Protein AF-A0A1X7VQJ4-F1 (afdb_monomer_lite)

Secondary structure (DSSP, 8-state):
-PPPP---EEEEE-SS-EEEE-PPPPTTT-SEEEEEEEESSSEEEEEEEESTT--EEEE-SPPTT--EEEEEEEE----SS---------SS-EEEETTEEE-SSEEEEGGGSSSGGG-EEEEETT---SS-EEEESS-TTSB--TT--SSS--EEEEEETTTEEEEEEESSPPPGGG-EEEEEEESS-TTSTTSEEEEEEEESSEEEEEEEEES--S-TTSSSEEEEEEEEEEE-SEEEEEEEEETTEEEEEEEEEETTTTTS--EEEEGGGTEEEEEEEEEE-SSEEEETTEEEE--SSEEEEEEEE-TTS--EEEEEEE-

Structure (mmCIF, N/CA/C/O backbone):
data_AF-A0A1X7VQJ4-F1
#
_entry.id   AF-A0A1X7VQJ4-F1
#
loop_
_atom_site.group_PDB
_atom_site.id
_atom_site.type_symbol
_atom_site.label_atom_id
_atom_site.label_alt_id
_atom_site.label_comp_id
_atom_site.label_asym_id
_atom_site.label_entity_id
_atom_site.label_seq_id
_atom_site.pdbx_PDB_ins_code
_atom_site.Cartn_x
_atom_site.Cartn_y
_atom_site.Cartn_z
_atom_site.occupancy
_atom_site.B_iso_or_equiv
_atom_site.auth_seq_id
_atom_site.auth_comp_id
_atom_site.auth_asym_id
_atom_site.auth_atom_id
_atom_site.pdbx_PDB_model_num
ATOM 1 N N . SER A 1 1 ? 43.671 11.120 10.575 1.00 49.00 1 SER A N 1
ATOM 2 C CA . SER A 1 1 ? 43.770 9.916 11.421 1.00 49.00 1 SER A CA 1
ATOM 3 C C . SER A 1 1 ? 43.049 10.251 12.703 1.00 49.00 1 SER A C 1
ATOM 5 O O . SER A 1 1 ? 43.501 11.177 13.359 1.00 49.00 1 SER A O 1
ATOM 7 N N . ALA A 1 2 ? 41.910 9.620 12.993 1.00 59.41 2 ALA A N 1
ATOM 8 C CA . ALA A 1 2 ? 41.118 9.957 14.177 1.00 59.41 2 ALA A CA 1
ATOM 9 C C . ALA A 1 2 ? 41.912 9.650 15.458 1.00 59.41 2 ALA A C 1
ATOM 11 O O . ALA A 1 2 ? 42.513 8.575 15.569 1.00 59.41 2 ALA A O 1
ATOM 12 N N . THR A 1 3 ? 41.945 10.602 16.391 1.00 77.12 3 THR A N 1
ATOM 13 C CA . THR A 1 3 ? 42.595 10.454 17.699 1.00 77.12 3 THR A CA 1
ATOM 14 C C . THR A 1 3 ? 41.870 9.365 18.494 1.00 77.12 3 THR A C 1
ATOM 16 O O . THR A 1 3 ? 40.644 9.367 18.593 1.00 77.12 3 THR A O 1
ATOM 19 N N . ALA A 1 4 ? 42.602 8.394 19.048 1.00 84.06 4 ALA A N 1
ATOM 20 C CA . ALA A 1 4 ? 41.991 7.370 19.893 1.00 84.06 4 ALA A CA 1
ATOM 21 C C . ALA A 1 4 ? 41.626 7.967 21.267 1.00 84.06 4 ALA A C 1
ATOM 23 O O . ALA A 1 4 ? 42.472 8.633 21.871 1.00 84.06 4 ALA A O 1
ATOM 24 N N . PRO A 1 5 ? 40.412 7.716 21.794 1.00 87.31 5 PRO A N 1
ATOM 25 C CA . PRO A 1 5 ? 40.065 8.125 23.148 1.00 87.31 5 PRO A CA 1
ATOM 26 C C . PRO A 1 5 ? 40.929 7.373 24.169 1.00 87.31 5 PRO A C 1
ATOM 28 O O . PRO A 1 5 ? 41.319 6.222 23.957 1.00 87.31 5 PRO A O 1
ATOM 31 N N . SER A 1 6 ? 41.230 8.028 25.288 1.00 90.19 6 SER A N 1
ATOM 32 C CA . SER A 1 6 ? 42.081 7.491 26.354 1.00 90.19 6 SER A CA 1
ATOM 33 C C . SER A 1 6 ? 41.295 7.254 27.645 1.00 90.19 6 SER A C 1
ATOM 35 O O . SER A 1 6 ? 40.146 7.675 27.776 1.00 90.19 6 SER A O 1
ATOM 37 N N . SER A 1 7 ? 41.922 6.578 28.612 1.00 92.31 7 SER A N 1
ATOM 38 C CA . SER A 1 7 ? 41.398 6.412 29.978 1.00 92.31 7 SER A CA 1
ATOM 39 C C . SER A 1 7 ? 40.011 5.763 30.066 1.00 92.31 7 SER A C 1
ATOM 41 O O . SER A 1 7 ? 39.205 6.146 30.910 1.00 92.31 7 SER A O 1
ATOM 43 N N . LEU A 1 8 ? 39.724 4.780 29.206 1.00 93.38 8 LEU A N 1
ATOM 44 C CA . LEU A 1 8 ? 38.490 4.001 29.305 1.00 93.38 8 LEU A CA 1
ATOM 45 C C . LEU A 1 8 ? 38.429 3.277 30.658 1.00 93.38 8 LEU A C 1
ATOM 47 O O . LEU A 1 8 ? 39.282 2.444 30.965 1.00 93.38 8 LEU A O 1
ATOM 51 N N . THR A 1 9 ? 37.407 3.582 31.450 1.00 93.94 9 THR A N 1
ATOM 52 C CA . THR A 1 9 ? 37.195 3.050 32.797 1.00 93.94 9 THR A CA 1
ATOM 53 C C . THR A 1 9 ? 35.751 2.597 32.995 1.00 93.94 9 THR A C 1
ATOM 55 O O . THR A 1 9 ? 34.825 3.081 32.344 1.00 93.94 9 THR A O 1
ATOM 58 N N . VAL A 1 10 ? 35.548 1.652 33.915 1.00 94.56 10 VAL A N 1
ATOM 59 C CA . VAL A 1 10 ? 34.215 1.236 34.368 1.00 94.56 10 VAL A CA 1
ATOM 60 C C . VAL A 1 10 ? 33.818 2.096 35.566 1.00 94.56 10 VAL A C 1
ATOM 62 O O . VAL A 1 10 ? 34.526 2.118 36.569 1.00 94.56 10 VAL A O 1
ATOM 65 N N . VAL A 1 11 ? 32.683 2.785 35.461 1.00 93.94 11 VAL A N 1
ATOM 66 C CA . VAL A 1 11 ? 32.135 3.683 36.492 1.00 93.94 11 VAL A CA 1
ATOM 67 C C . VAL A 1 11 ? 31.230 2.925 37.462 1.00 93.94 11 VAL A C 1
ATOM 69 O O . VAL A 1 11 ? 31.275 3.152 38.668 1.00 93.94 11 VAL A O 1
ATOM 72 N N . SER A 1 12 ? 30.397 2.017 36.951 1.00 92.94 12 SER A N 1
ATOM 73 C CA . SER A 1 12 ? 29.496 1.196 37.767 1.00 92.94 12 SER A CA 1
ATOM 74 C C . SER A 1 12 ? 29.135 -0.110 37.061 1.00 92.94 12 SER A C 1
ATOM 76 O O . SER A 1 12 ? 29.197 -0.207 35.834 1.00 92.94 12 SER A O 1
ATOM 78 N N . LYS A 1 13 ? 28.765 -1.134 37.839 1.00 92.25 13 LYS A N 1
ATOM 79 C CA . LYS A 1 13 ? 28.361 -2.449 37.331 1.00 92.25 13 LYS A CA 1
ATOM 80 C C . LYS A 1 13 ? 27.235 -3.037 38.180 1.00 92.25 13 LYS A C 1
ATOM 82 O O . LYS A 1 13 ? 27.312 -3.013 39.406 1.00 92.25 13 LYS A O 1
ATOM 87 N N . THR A 1 14 ? 26.230 -3.600 37.517 1.00 91.31 14 THR A N 1
ATOM 88 C CA . THR A 1 14 ? 25.183 -4.441 38.118 1.00 91.31 14 THR A CA 1
ATOM 89 C C . THR A 1 14 ? 25.189 -5.833 37.470 1.00 91.31 14 THR A C 1
ATOM 91 O O . THR A 1 14 ? 26.097 -6.155 36.700 1.00 91.31 14 THR A O 1
ATOM 94 N N . ALA A 1 15 ? 24.196 -6.673 37.784 1.00 85.75 15 ALA A N 1
ATOM 95 C CA . ALA A 1 15 ? 24.039 -7.996 37.178 1.00 85.75 15 ALA A CA 1
ATOM 96 C C . ALA A 1 15 ? 23.841 -7.931 35.650 1.00 85.75 15 ALA A C 1
ATOM 98 O O . ALA A 1 15 ? 24.373 -8.774 34.931 1.00 85.75 15 ALA A O 1
ATOM 99 N N . THR A 1 16 ? 23.143 -6.902 35.153 1.00 90.62 16 THR A N 1
ATOM 100 C CA . THR A 1 16 ? 22.750 -6.784 33.737 1.00 90.62 16 THR A CA 1
ATOM 101 C C . THR A 1 16 ? 23.164 -5.465 33.082 1.00 90.62 16 THR A C 1
ATOM 103 O O . THR A 1 16 ? 22.827 -5.219 31.920 1.00 90.62 16 THR A O 1
ATOM 106 N N . THR A 1 17 ? 23.908 -4.608 33.795 1.00 91.50 17 THR A N 1
ATOM 107 C CA . THR A 1 17 ? 24.360 -3.306 33.281 1.00 91.50 17 THR A CA 1
ATOM 108 C C . THR A 1 17 ? 25.822 -3.005 33.607 1.00 91.50 17 THR A C 1
ATOM 110 O O . THR A 1 17 ? 26.338 -3.388 34.660 1.00 91.50 17 THR A O 1
ATOM 113 N N . ILE A 1 18 ? 26.494 -2.287 32.704 1.00 93.75 18 ILE A N 1
ATOM 114 C CA . ILE A 1 18 ? 27.846 -1.746 32.901 1.00 93.75 18 ILE A CA 1
ATOM 115 C C . ILE A 1 18 ? 27.852 -0.292 32.430 1.00 93.75 18 ILE A C 1
ATOM 117 O O . ILE A 1 18 ? 27.494 -0.013 31.291 1.00 93.75 18 ILE A O 1
ATOM 121 N N . THR A 1 19 ? 28.300 0.632 33.276 1.00 95.06 19 THR A N 1
ATOM 122 C CA . THR A 1 19 ? 28.542 2.028 32.885 1.00 95.06 19 THR A CA 1
ATOM 123 C C . THR A 1 19 ? 30.032 2.245 32.692 1.00 95.06 19 THR A C 1
ATOM 125 O O . THR A 1 19 ? 30.817 1.928 33.587 1.00 95.06 19 THR A O 1
ATOM 128 N N . VAL A 1 20 ? 30.424 2.795 31.545 1.00 95.75 20 VAL A N 1
ATOM 129 C CA . VAL A 1 20 ? 31.818 3.113 31.214 1.00 95.75 20 VAL A CA 1
ATOM 130 C C . VAL A 1 20 ? 31.982 4.592 30.896 1.00 95.75 20 VAL A C 1
ATOM 132 O O . VAL A 1 20 ? 31.055 5.227 30.395 1.00 95.75 20 VAL A O 1
ATOM 135 N N . SER A 1 21 ? 33.170 5.124 31.169 1.00 95.12 21 SER A N 1
ATOM 136 C CA . SER A 1 21 ? 33.564 6.493 30.830 1.00 95.12 21 SER A CA 1
ATOM 137 C C . SER A 1 21 ? 34.952 6.534 30.207 1.00 95.12 21 SER A C 1
ATOM 139 O O . SER A 1 21 ? 35.760 5.641 30.448 1.00 95.12 21 SER A O 1
ATOM 141 N N . TRP A 1 22 ? 35.244 7.570 29.430 1.00 95.44 22 TRP A N 1
ATOM 142 C CA . TRP A 1 22 ? 36.553 7.809 28.816 1.00 95.44 22 TRP A CA 1
ATOM 143 C C . TRP A 1 22 ? 36.910 9.300 28.842 1.00 95.44 22 TRP A C 1
ATOM 145 O O . TRP A 1 22 ? 36.095 10.149 29.211 1.00 95.44 22 TRP A O 1
ATOM 155 N N . THR A 1 23 ? 38.141 9.644 28.469 1.00 93.31 23 THR A N 1
ATOM 156 C CA . THR A 1 23 ? 38.535 11.045 28.270 1.00 93.31 23 THR A CA 1
ATOM 157 C C . THR A 1 23 ? 37.869 11.578 27.004 1.00 93.31 23 THR A C 1
ATOM 159 O O . THR A 1 23 ? 38.070 11.013 25.926 1.00 93.31 23 THR A O 1
ATOM 162 N N . ALA A 1 24 ? 37.094 12.657 27.130 1.00 91.19 24 ALA A N 1
ATOM 163 C CA . ALA A 1 24 ? 36.534 13.359 25.981 1.00 91.19 24 ALA A CA 1
ATOM 164 C C . ALA A 1 24 ? 37.654 13.933 25.098 1.00 91.19 24 ALA A C 1
ATOM 166 O O . ALA A 1 24 ? 38.674 14.405 25.600 1.00 91.19 24 ALA A O 1
ATOM 167 N N . LEU A 1 25 ? 37.445 13.894 23.790 1.00 89.81 25 LEU A N 1
ATOM 168 C CA . LEU A 1 25 ? 38.277 14.520 22.777 1.00 89.81 25 LEU A CA 1
ATOM 169 C C . LEU A 1 25 ? 37.685 15.873 22.380 1.00 89.81 25 LEU A C 1
ATOM 171 O O . LEU A 1 25 ? 36.478 16.112 22.502 1.00 89.81 25 LEU A O 1
ATOM 175 N N . ASP A 1 26 ? 38.547 16.745 21.869 1.00 87.00 26 ASP A N 1
ATOM 176 C CA . ASP A 1 26 ? 38.128 18.018 21.301 1.00 87.00 26 ASP A CA 1
ATOM 177 C C . ASP A 1 26 ? 37.230 17.800 20.078 1.00 87.00 26 ASP A C 1
ATOM 179 O O . ASP A 1 26 ? 37.348 16.808 19.354 1.00 87.00 26 ASP A O 1
ATOM 183 N N . SER A 1 27 ? 36.340 18.756 19.811 1.00 84.06 27 SER A N 1
ATOM 184 C CA . SER A 1 27 ? 35.450 18.705 18.643 1.00 84.06 27 SER A CA 1
ATOM 185 C C . SER A 1 27 ? 36.196 18.755 17.305 1.00 84.06 27 SER A C 1
ATOM 187 O O . SER A 1 27 ? 35.617 18.436 16.273 1.00 84.06 27 SER A O 1
ATOM 189 N N . SER A 1 28 ? 37.481 19.129 17.295 1.00 83.44 28 SER A N 1
ATOM 190 C CA . SER A 1 28 ? 38.342 19.002 16.113 1.00 83.44 28 SER A CA 1
ATOM 191 C C . SER A 1 28 ? 38.717 17.555 15.800 1.00 83.44 28 SER A C 1
ATOM 193 O O . SER A 1 28 ? 39.035 17.240 14.656 1.00 83.44 28 SER A O 1
ATOM 195 N N . ASP A 1 29 ? 38.689 16.679 16.804 1.00 83.25 29 ASP A N 1
ATOM 196 C CA . ASP A 1 29 ? 39.280 15.343 16.762 1.00 83.25 29 ASP A CA 1
ATOM 197 C C . ASP A 1 29 ? 38.221 14.235 16.713 1.00 83.25 29 ASP A C 1
ATOM 199 O O . ASP A 1 29 ? 38.515 13.120 16.270 1.00 83.25 29 ASP A O 1
ATOM 203 N N . ALA A 1 30 ? 36.991 14.537 17.133 1.00 87.81 30 ALA A N 1
ATOM 204 C CA . ALA A 1 30 ? 35.859 13.621 17.120 1.00 87.81 30 ALA A CA 1
ATOM 205 C C . ALA A 1 30 ? 34.528 14.378 17.043 1.00 87.81 30 ALA A C 1
ATOM 207 O O . ALA A 1 30 ? 34.364 15.396 17.703 1.00 87.81 30 ALA A O 1
ATOM 208 N N . ASP A 1 31 ? 33.552 13.819 16.330 1.00 86.81 31 ASP A N 1
ATOM 209 C CA . ASP A 1 31 ? 32.144 14.245 16.375 1.00 86.81 31 ASP A CA 1
ATOM 210 C C . ASP A 1 31 ? 31.312 13.367 17.325 1.00 86.81 31 ASP A C 1
ATOM 212 O O . ASP A 1 31 ? 30.199 13.716 17.718 1.00 86.81 31 ASP A O 1
ATOM 216 N N . GLY A 1 32 ? 31.863 12.221 17.725 1.00 89.62 32 GLY A N 1
ATOM 217 C CA . GLY A 1 32 ? 31.270 11.294 18.675 1.00 89.62 32 GLY A CA 1
ATOM 218 C C . GLY A 1 32 ? 32.096 10.017 18.815 1.00 89.62 32 GLY A C 1
ATOM 219 O O . GLY A 1 32 ? 33.229 9.922 18.329 1.00 89.62 32 GLY A O 1
ATOM 220 N N . TYR A 1 33 ? 31.519 9.014 19.472 1.00 90.62 33 TYR A N 1
ATOM 221 C CA . TYR A 1 33 ? 32.173 7.740 19.766 1.00 90.62 33 TYR A CA 1
ATOM 222 C C . TYR A 1 33 ? 31.307 6.548 19.366 1.00 90.62 33 TYR A C 1
ATOM 224 O O . TYR A 1 33 ? 30.083 6.591 19.435 1.00 90.62 33 TYR A O 1
ATOM 232 N N . VAL A 1 34 ? 31.956 5.452 18.988 1.00 91.50 34 VAL A N 1
ATOM 233 C CA . VAL A 1 34 ? 31.346 4.132 18.833 1.00 91.50 34 VAL A CA 1
ATOM 234 C C . VAL A 1 34 ? 31.884 3.226 19.931 1.00 91.50 34 VAL A C 1
ATOM 236 O O . VAL A 1 34 ? 33.098 3.043 20.061 1.00 91.50 34 VAL A O 1
ATOM 239 N N . VAL A 1 35 ? 30.973 2.651 20.710 1.00 92.19 35 VAL A N 1
ATOM 240 C CA . VAL A 1 35 ? 31.259 1.690 21.774 1.00 92.19 35 VAL A CA 1
ATOM 241 C C . VAL A 1 35 ? 30.872 0.301 21.287 1.00 92.19 35 VAL A C 1
ATOM 243 O O . VAL A 1 35 ? 29.696 0.026 21.060 1.00 92.19 35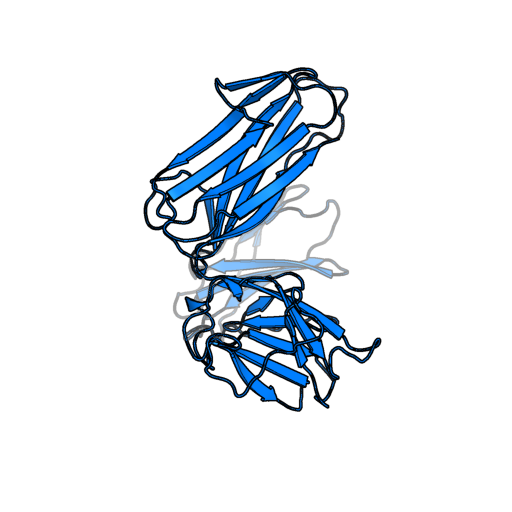 VAL A O 1
ATOM 246 N N . ASN A 1 36 ? 31.861 -0.576 21.125 1.00 90.81 36 ASN A N 1
ATOM 247 C CA . ASN A 1 36 ? 31.656 -1.970 20.747 1.00 90.81 36 ASN A CA 1
ATOM 248 C C . ASN A 1 36 ? 31.829 -2.869 21.965 1.00 90.81 36 ASN A C 1
ATOM 250 O O . ASN A 1 36 ? 32.881 -2.865 22.608 1.00 90.81 36 ASN A O 1
ATOM 254 N N . VAL A 1 37 ? 30.802 -3.665 22.236 1.00 91.44 37 VAL A N 1
ATOM 255 C CA . VAL A 1 37 ? 30.755 -4.667 23.293 1.00 91.44 37 VAL A CA 1
ATOM 256 C C . VAL A 1 37 ? 30.780 -6.036 22.638 1.00 91.44 37 VAL A C 1
ATOM 258 O O . VAL A 1 37 ? 29.922 -6.370 21.822 1.00 91.44 37 VAL A O 1
ATOM 261 N N . THR A 1 38 ? 31.765 -6.836 23.006 1.00 90.50 38 THR A N 1
ATOM 262 C CA . THR A 1 38 ? 31.953 -8.201 22.513 1.00 90.50 38 THR A CA 1
ATOM 263 C C . THR A 1 38 ? 31.981 -9.161 23.694 1.00 90.50 38 THR A C 1
ATOM 265 O O . THR A 1 38 ? 32.340 -8.775 24.806 1.00 90.50 38 THR A O 1
ATOM 268 N N . SER A 1 39 ? 31.569 -10.399 23.464 1.00 86.00 39 SER A N 1
ATOM 269 C CA . SER A 1 39 ? 31.785 -11.533 24.365 1.00 86.00 39 SER A CA 1
ATOM 270 C C . SER A 1 39 ? 32.719 -12.532 23.682 1.00 86.00 39 SER A C 1
ATOM 272 O O . SER A 1 39 ? 33.010 -12.373 22.497 1.00 86.00 39 SER A O 1
ATOM 274 N N . ASP A 1 40 ? 33.163 -13.569 24.393 1.00 76.19 40 ASP A N 1
ATOM 275 C CA . ASP A 1 40 ? 34.126 -14.559 23.878 1.00 76.19 40 ASP A CA 1
ATOM 276 C C . ASP A 1 40 ? 33.714 -15.215 22.543 1.00 76.19 40 ASP A C 1
ATOM 278 O O . ASP A 1 40 ? 34.566 -15.752 21.838 1.00 76.19 40 ASP A O 1
ATOM 282 N N . THR A 1 41 ? 32.422 -15.177 22.189 1.00 69.31 41 THR A N 1
ATOM 283 C CA . THR A 1 41 ? 31.878 -15.834 20.989 1.00 69.31 41 THR A CA 1
ATOM 284 C C . THR A 1 41 ? 31.254 -14.895 19.958 1.00 69.31 41 THR A C 1
ATOM 286 O O . THR A 1 41 ? 31.178 -15.306 18.810 1.00 69.31 41 THR A O 1
ATOM 289 N N . ASP A 1 42 ? 30.869 -13.658 20.306 1.00 72.69 42 ASP A N 1
ATOM 290 C CA . ASP A 1 42 ? 30.102 -12.780 19.404 1.00 72.69 42 ASP A CA 1
ATOM 291 C C . ASP A 1 42 ? 30.163 -11.284 19.766 1.00 72.69 42 ASP A C 1
ATOM 293 O O . ASP A 1 42 ? 30.395 -10.896 20.919 1.00 72.69 42 ASP A O 1
ATOM 297 N N . THR A 1 43 ? 29.862 -10.433 18.777 1.00 77.44 43 THR A N 1
ATOM 298 C CA . THR A 1 43 ? 29.533 -9.013 18.982 1.00 77.44 43 THR A CA 1
ATOM 299 C C . THR A 1 43 ? 28.156 -8.895 19.627 1.00 77.44 43 THR A C 1
ATOM 301 O O . THR A 1 43 ? 27.161 -9.354 19.078 1.00 77.44 43 THR A O 1
ATOM 304 N N . VAL A 1 44 ? 28.096 -8.263 20.796 1.00 85.06 44 VAL A N 1
ATOM 305 C CA . VAL A 1 44 ? 26.888 -8.186 21.630 1.00 85.06 44 VAL A CA 1
ATOM 306 C C . VAL A 1 44 ? 26.124 -6.901 21.344 1.00 85.06 44 VAL A C 1
ATOM 308 O O . VAL A 1 44 ? 24.905 -6.916 21.215 1.00 85.06 44 VAL A O 1
ATOM 311 N N . GLN A 1 45 ? 26.839 -5.779 21.255 1.00 88.94 45 GLN A N 1
ATOM 312 C CA . GLN A 1 45 ? 26.231 -4.471 21.053 1.00 88.94 45 GLN A CA 1
ATOM 313 C C . GLN A 1 45 ? 27.229 -3.503 20.418 1.00 88.94 45 GLN A C 1
ATOM 315 O O . GLN A 1 45 ? 28.398 -3.461 20.802 1.00 88.94 45 GLN A O 1
ATOM 320 N N . THR A 1 46 ? 26.739 -2.674 19.504 1.00 89.06 46 THR A N 1
ATOM 321 C CA . THR A 1 46 ? 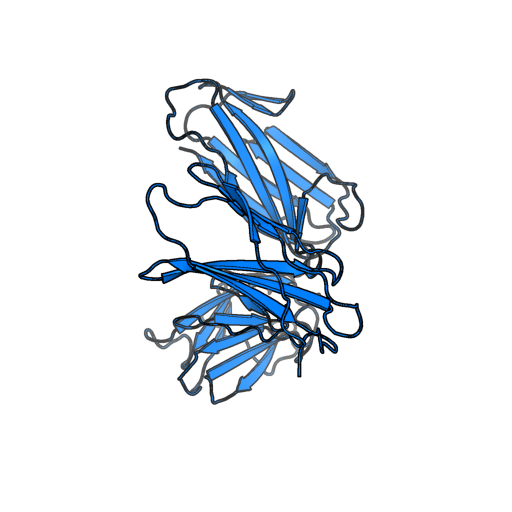27.443 -1.496 18.993 1.00 89.06 46 THR A CA 1
ATOM 322 C C . THR A 1 46 ? 26.570 -0.287 19.275 1.00 89.06 46 THR A C 1
ATOM 324 O O . THR A 1 46 ? 25.420 -0.248 18.842 1.00 89.06 46 THR A O 1
ATOM 327 N N . VAL A 1 47 ? 27.088 0.681 20.030 1.00 88.94 47 VAL A N 1
ATOM 328 C CA . VAL A 1 47 ? 26.351 1.900 20.383 1.00 88.94 47 VAL A CA 1
ATOM 329 C C . VAL A 1 47 ? 27.088 3.120 19.884 1.00 88.94 47 VAL A C 1
ATOM 331 O O . VAL A 1 47 ? 28.287 3.261 20.117 1.00 88.94 47 VAL A O 1
ATOM 334 N N . GLN A 1 48 ? 26.357 4.011 19.227 1.00 89.44 48 GLN A N 1
ATOM 335 C CA . GLN A 1 48 ? 26.862 5.313 18.833 1.00 89.44 48 GLN A CA 1
ATOM 336 C C . GLN A 1 48 ? 26.502 6.352 19.897 1.00 89.44 48 GLN A C 1
ATOM 338 O O . GLN A 1 48 ? 25.367 6.413 20.367 1.00 89.44 48 GLN A O 1
ATOM 343 N N . VAL A 1 49 ? 27.488 7.156 20.276 1.00 87.81 49 VAL A N 1
ATOM 344 C CA . VAL A 1 49 ? 27.372 8.277 21.207 1.00 87.81 49 VAL A CA 1
ATOM 345 C C . VAL A 1 49 ? 27.691 9.539 20.425 1.00 87.81 49 VAL A C 1
ATOM 347 O O . VAL A 1 49 ? 28.839 9.758 20.044 1.00 87.81 49 VAL A O 1
ATOM 350 N N . GLU A 1 50 ? 26.671 10.344 20.149 1.00 88.38 50 GLU A N 1
ATOM 351 C CA . GLU A 1 50 ? 26.828 11.603 19.419 1.00 88.38 50 GLU A CA 1
ATOM 352 C C . GLU A 1 50 ? 27.369 12.699 20.338 1.00 88.38 50 GLU A C 1
ATOM 354 O O . GLU A 1 50 ? 26.961 12.793 21.493 1.00 88.38 50 GLU A O 1
ATOM 359 N N . GLY A 1 51 ? 28.256 13.547 19.821 1.00 86.06 51 GLY A N 1
ATOM 360 C CA . GLY A 1 51 ? 28.861 14.656 20.551 1.00 86.06 51 GLY A CA 1
ATOM 361 C C . GLY A 1 51 ? 30.240 14.314 21.111 1.00 86.06 51 GLY A C 1
ATOM 362 O O . GLY A 1 51 ? 30.412 13.364 21.874 1.00 86.06 51 GLY A O 1
ATOM 363 N N . SER A 1 52 ? 31.231 15.144 20.783 1.00 89.31 52 SER A N 1
ATOM 364 C CA . SER A 1 52 ? 32.622 14.973 21.224 1.00 89.31 52 SER A CA 1
ATOM 365 C C . SER A 1 52 ? 32.788 15.058 22.748 1.00 89.31 52 SER A C 1
ATOM 367 O O . SER A 1 52 ? 33.639 14.380 23.326 1.00 89.31 52 SER A O 1
ATOM 369 N N . SER A 1 53 ? 31.929 15.837 23.413 1.00 89.31 53 SER A N 1
ATOM 370 C CA . SER A 1 53 ? 31.892 16.006 24.869 1.00 89.31 53 SER A CA 1
ATOM 371 C C . SER A 1 53 ? 31.180 14.873 25.612 1.00 89.31 53 SER A C 1
ATOM 373 O O . SER A 1 53 ? 31.317 14.775 26.831 1.00 89.31 53 SER A O 1
ATOM 375 N N . ASN A 1 54 ? 30.435 14.009 24.915 1.00 90.94 54 ASN A N 1
ATOM 376 C CA . ASN A 1 54 ? 29.713 12.904 25.537 1.00 90.94 54 ASN A CA 1
ATOM 377 C C . ASN A 1 54 ? 30.655 11.718 25.750 1.00 90.94 54 ASN A C 1
ATOM 379 O O . ASN A 1 54 ? 30.972 10.969 24.829 1.00 90.94 54 ASN A O 1
ATOM 383 N N . ASN A 1 55 ? 31.111 11.551 26.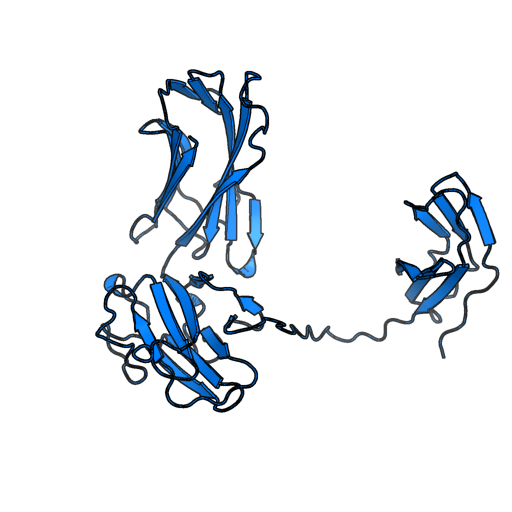989 1.00 92.75 55 ASN A N 1
ATOM 384 C CA . ASN A 1 55 ? 32.212 10.652 27.331 1.00 92.75 55 ASN A CA 1
ATOM 385 C C . ASN A 1 55 ? 31.836 9.517 28.294 1.00 92.75 55 ASN A C 1
ATOM 387 O O . ASN A 1 55 ? 32.714 8.914 28.909 1.00 92.75 55 ASN A O 1
ATOM 391 N N . THR A 1 56 ? 30.540 9.264 28.483 1.00 93.50 56 THR A N 1
ATOM 392 C CA . THR A 1 56 ? 30.019 8.242 29.400 1.00 93.50 56 THR A CA 1
ATOM 393 C C . THR A 1 56 ? 28.807 7.556 28.776 1.00 93.50 56 THR A C 1
ATOM 395 O O . THR A 1 56 ? 27.971 8.221 28.167 1.00 93.50 56 THR A O 1
ATOM 398 N N . ILE A 1 57 ? 28.683 6.237 28.949 1.00 94.81 57 ILE A N 1
ATOM 399 C CA . ILE A 1 57 ? 27.503 5.472 28.525 1.00 94.81 57 ILE A CA 1
ATOM 400 C C . ILE A 1 57 ? 27.185 4.323 29.484 1.00 94.81 57 ILE A C 1
ATOM 402 O O . ILE A 1 57 ? 28.087 3.674 30.017 1.00 94.81 57 ILE A O 1
ATOM 406 N N . THR A 1 58 ? 25.895 4.031 29.653 1.00 95.31 58 THR A N 1
ATOM 407 C CA . THR A 1 58 ? 25.403 2.822 30.326 1.00 95.31 58 THR A CA 1
ATOM 408 C C . THR A 1 58 ? 24.961 1.777 29.302 1.00 95.31 58 THR A C 1
ATOM 410 O O . THR A 1 58 ? 24.037 1.997 28.522 1.00 95.31 58 THR A O 1
ATOM 413 N N . LEU A 1 59 ? 25.620 0.621 29.334 1.00 92.19 59 LEU A N 1
ATOM 414 C CA . LEU A 1 59 ? 25.314 -0.574 28.553 1.00 92.19 59 LEU A CA 1
ATOM 415 C C . LEU A 1 59 ? 24.307 -1.424 29.336 1.00 92.19 59 LEU A C 1
ATOM 417 O O . LEU A 1 59 ? 24.556 -1.753 30.498 1.00 92.19 59 LEU A O 1
ATOM 421 N N . ASN A 1 60 ? 23.179 -1.769 28.717 1.00 92.06 60 ASN A N 1
ATOM 422 C CA . ASN A 1 60 ? 22.068 -2.490 29.347 1.00 92.06 60 ASN A CA 1
ATOM 423 C C . ASN A 1 60 ? 21.834 -3.847 28.672 1.00 92.06 60 ASN A C 1
ATOM 425 O O . ASN A 1 60 ? 22.260 -4.058 27.541 1.00 92.06 60 ASN A O 1
ATOM 429 N N . GLY A 1 61 ? 21.109 -4.747 29.344 1.00 88.75 61 GLY A N 1
ATOM 430 C CA . GLY A 1 61 ? 20.710 -6.036 28.763 1.00 88.75 61 GLY A CA 1
ATOM 431 C C . GLY A 1 61 ? 21.846 -7.058 28.676 1.00 88.75 61 GLY A C 1
ATOM 432 O O . GLY A 1 61 ? 21.806 -7.961 27.843 1.00 88.75 61 GLY A O 1
ATOM 433 N N . LEU A 1 62 ? 22.865 -6.918 29.525 1.00 89.69 62 LEU A N 1
ATOM 434 C CA . LEU A 1 62 ? 23.979 -7.855 29.608 1.00 89.69 62 LEU A CA 1
ATOM 435 C C . LEU A 1 62 ? 23.559 -9.115 30.379 1.00 89.69 62 LEU A C 1
ATOM 437 O O . LEU A 1 62 ? 22.755 -9.056 31.309 1.00 89.69 62 LEU A O 1
ATOM 441 N N . ARG A 1 63 ? 24.104 -10.264 29.985 1.00 87.88 63 ARG A N 1
ATOM 442 C CA . ARG A 1 63 ? 23.879 -11.558 30.631 1.00 87.88 63 ARG A CA 1
ATOM 443 C C . ARG A 1 63 ? 24.744 -11.677 31.881 1.00 87.88 63 ARG A C 1
ATOM 445 O O . ARG A 1 63 ? 25.920 -11.305 31.883 1.00 87.88 63 ARG A O 1
ATOM 452 N N . GLU A 1 64 ? 24.163 -12.249 32.929 1.00 86.81 64 GLU A N 1
ATOM 453 C CA . GLU A 1 64 ? 24.880 -12.542 34.168 1.00 86.81 64 GLU A CA 1
ATOM 454 C C . GLU A 1 64 ? 26.028 -13.532 33.917 1.00 86.81 64 GLU A C 1
ATOM 456 O O . GLU A 1 64 ? 25.990 -14.331 32.979 1.00 86.81 64 GLU A O 1
ATOM 461 N N . LEU A 1 65 ? 27.074 -13.460 34.748 1.00 85.12 65 LEU A N 1
ATOM 462 C CA . LEU A 1 65 ? 28.241 -14.358 34.706 1.00 85.12 65 LEU A CA 1
ATOM 463 C C . LEU A 1 65 ? 28.959 -14.434 33.339 1.00 85.12 65 LEU A C 1
ATOM 465 O O . LEU A 1 65 ? 29.670 -15.398 33.072 1.00 85.12 65 LEU A O 1
ATOM 469 N N . THR A 1 66 ? 28.809 -13.411 32.489 1.00 85.62 66 THR A N 1
ATOM 470 C CA . THR A 1 66 ? 29.439 -13.337 31.161 1.00 85.62 66 THR A CA 1
ATOM 471 C C . THR A 1 66 ? 30.589 -12.325 31.149 1.00 85.62 66 THR A C 1
ATOM 473 O O . THR A 1 66 ? 30.474 -11.225 31.702 1.00 85.62 66 THR A O 1
ATOM 476 N N . THR A 1 67 ? 31.707 -12.688 30.516 1.00 89.69 67 THR A N 1
ATOM 477 C CA . THR A 1 67 ? 32.851 -11.791 30.296 1.00 89.69 67 THR A CA 1
ATOM 478 C C . THR A 1 67 ? 32.608 -10.938 29.054 1.00 89.69 67 THR A C 1
ATOM 480 O O . THR A 1 67 ? 32.267 -11.458 27.993 1.00 89.69 67 THR A O 1
ATOM 483 N N . TYR A 1 68 ? 32.801 -9.624 29.186 1.00 89.50 68 TYR A N 1
ATOM 484 C CA . TYR A 1 68 ? 32.644 -8.666 28.095 1.00 89.50 68 TYR A CA 1
ATOM 485 C C . TYR A 1 68 ? 33.947 -7.914 27.836 1.00 89.50 68 TYR A C 1
ATOM 487 O O . TYR A 1 68 ? 34.604 -7.459 28.773 1.00 89.50 68 TYR A O 1
ATOM 495 N N . SER A 1 69 ? 34.277 -7.728 26.562 1.00 92.25 69 SER A N 1
ATOM 496 C CA . SER A 1 69 ? 35.328 -6.830 26.093 1.00 92.25 69 SER A CA 1
ATOM 497 C C . SER A 1 69 ? 34.683 -5.592 25.474 1.00 92.25 69 SER A C 1
ATOM 499 O O . SER A 1 69 ? 33.892 -5.691 24.532 1.00 92.25 69 SER A O 1
ATOM 501 N N . ILE A 1 70 ? 34.992 -4.426 26.046 1.00 93.75 70 ILE A N 1
ATOM 502 C CA . ILE A 1 70 ? 34.427 -3.132 25.657 1.00 93.75 70 ILE A CA 1
ATOM 503 C C . ILE A 1 70 ? 35.530 -2.314 24.999 1.00 93.75 70 ILE A C 1
ATOM 505 O O . ILE A 1 70 ? 36.587 -2.088 25.588 1.00 93.75 70 ILE A O 1
ATOM 509 N N . THR A 1 71 ? 35.272 -1.840 23.787 1.00 93.19 71 THR A N 1
ATOM 510 C CA . THR A 1 71 ? 36.176 -0.945 23.064 1.00 93.19 71 THR A CA 1
ATOM 511 C C . THR A 1 71 ? 35.447 0.333 22.688 1.00 93.19 71 THR A C 1
ATOM 513 O O . THR A 1 71 ? 34.280 0.294 22.308 1.00 93.19 71 THR A O 1
ATOM 516 N N . VAL A 1 72 ? 36.134 1.469 22.790 1.00 92.31 72 VAL A N 1
ATOM 517 C CA . VAL A 1 72 ? 35.605 2.781 22.402 1.00 92.31 72 VAL A CA 1
ATOM 518 C C . VAL A 1 72 ? 36.492 3.348 21.306 1.00 92.31 72 VAL A C 1
ATOM 520 O O . VAL A 1 72 ? 37.717 3.349 21.425 1.00 92.31 72 VAL A O 1
ATOM 523 N N . ARG A 1 73 ? 35.880 3.812 20.219 1.00 90.56 73 ARG A N 1
ATOM 524 C CA . ARG A 1 73 ? 36.567 4.448 19.092 1.00 90.56 73 ARG A CA 1
ATOM 525 C C . ARG A 1 73 ? 35.900 5.779 18.789 1.00 90.56 73 ARG A C 1
ATOM 527 O O . ARG A 1 73 ? 34.681 5.836 18.711 1.00 90.56 73 ARG A O 1
ATOM 534 N N . ALA A 1 74 ? 36.686 6.831 18.610 1.00 89.38 74 ALA A N 1
ATOM 535 C CA . ALA A 1 74 ? 36.170 8.105 18.128 1.00 89.38 74 ALA A CA 1
ATOM 536 C C . ALA A 1 74 ? 35.867 8.027 16.625 1.00 89.38 74 ALA A C 1
ATOM 538 O O . ALA A 1 74 ? 36.577 7.335 15.887 1.00 89.38 74 ALA A O 1
ATOM 539 N N . TYR A 1 75 ? 34.840 8.743 16.174 1.00 84.62 75 TYR A N 1
ATOM 540 C CA . TYR A 1 75 ? 34.571 8.954 14.755 1.00 84.62 75 TYR A CA 1
ATOM 541 C C . TYR A 1 75 ? 34.544 10.448 14.437 1.00 84.62 75 TYR A C 1
ATOM 543 O O . TYR A 1 75 ? 34.123 11.263 15.253 1.00 84.62 75 TYR A O 1
ATOM 551 N N . GLN A 1 76 ? 34.984 10.790 13.229 1.00 82.44 76 GLN A N 1
ATOM 552 C CA . GLN A 1 76 ? 34.752 12.092 12.611 1.00 82.44 76 GLN A CA 1
ATOM 553 C C . GLN A 1 76 ? 33.749 11.875 11.481 1.00 82.44 76 GLN A C 1
ATOM 555 O O . GLN A 1 76 ? 33.931 10.997 10.632 1.00 82.44 76 GLN A O 1
ATOM 560 N N . GLN A 1 77 ? 32.659 12.623 11.500 1.00 70.25 77 GLN A N 1
ATOM 561 C CA . GLN A 1 77 ? 31.583 12.544 10.536 1.00 70.25 77 GLN A CA 1
ATOM 562 C C . GLN A 1 77 ? 31.972 13.344 9.287 1.00 70.25 77 GLN A C 1
ATOM 564 O O . GLN A 1 77 ? 31.637 14.510 9.123 1.00 70.25 77 GLN A O 1
ATOM 569 N N . LEU A 1 78 ? 32.671 12.703 8.350 1.00 57.38 78 LEU A N 1
ATOM 570 C CA . LEU A 1 78 ? 32.777 13.205 6.977 1.00 57.38 78 LEU A CA 1
ATOM 571 C C . LEU A 1 78 ? 31.500 12.826 6.219 1.00 57.38 78 LEU A C 1
ATOM 573 O O . LEU A 1 78 ? 31.503 11.859 5.464 1.00 57.38 78 LEU A O 1
ATOM 577 N N . LEU A 1 79 ? 30.393 13.541 6.427 1.00 52.41 79 LEU A N 1
ATOM 578 C CA . LEU A 1 79 ? 29.169 13.298 5.658 1.00 52.41 79 LEU A CA 1
ATOM 579 C C . LEU A 1 79 ? 28.692 14.578 4.966 1.00 52.41 79 LEU A C 1
ATOM 581 O O . LEU A 1 79 ? 28.158 15.493 5.586 1.00 52.41 79 LEU A O 1
ATOM 585 N N . GLY A 1 80 ? 28.872 14.603 3.642 1.00 56.75 80 GLY A N 1
ATOM 586 C CA . GLY A 1 80 ? 27.971 15.326 2.744 1.00 56.75 80 GLY A CA 1
ATOM 587 C C . GLY A 1 80 ? 26.575 14.673 2.727 1.00 56.75 80 GLY A C 1
ATOM 588 O O . GLY A 1 80 ? 26.308 13.788 3.543 1.00 56.75 80 GLY A O 1
ATOM 589 N N . PRO A 1 81 ? 25.667 15.085 1.821 1.00 43.44 81 PRO A N 1
ATOM 590 C CA . PRO A 1 81 ? 24.312 14.536 1.768 1.00 43.44 81 PRO A CA 1
ATOM 591 C C . PRO A 1 81 ? 24.341 13.006 1.709 1.00 43.44 81 PRO A C 1
ATOM 593 O O . PRO A 1 81 ? 25.075 12.418 0.913 1.00 43.44 81 PRO A O 1
ATOM 596 N N . ALA A 1 82 ? 23.548 12.367 2.570 1.00 40.59 82 ALA A N 1
ATOM 597 C CA . ALA A 1 82 ? 23.418 10.920 2.582 1.00 40.59 82 ALA A CA 1
ATOM 598 C C . ALA A 1 82 ? 22.844 10.451 1.240 1.00 40.59 82 ALA A C 1
ATOM 600 O O . ALA A 1 82 ? 21.739 10.834 0.855 1.00 40.59 82 ALA A O 1
ATOM 601 N N . ILE A 1 83 ? 23.590 9.604 0.535 1.00 42.19 83 ILE A N 1
ATOM 602 C CA . ILE A 1 83 ? 23.040 8.794 -0.547 1.00 42.19 83 ILE A CA 1
ATOM 603 C C . ILE A 1 83 ? 22.466 7.554 0.131 1.00 42.19 83 ILE A C 1
ATOM 605 O O . ILE A 1 83 ? 23.208 6.689 0.595 1.00 42.19 83 ILE A O 1
ATOM 609 N N . VAL A 1 84 ? 21.143 7.492 0.242 1.00 39.56 84 VAL A N 1
ATOM 610 C CA . VAL A 1 84 ? 20.455 6.284 0.700 1.00 39.56 84 VAL A CA 1
ATOM 611 C C . VAL A 1 84 ? 20.503 5.280 -0.447 1.00 39.56 84 VAL A C 1
ATOM 613 O O . VAL A 1 84 ? 19.895 5.491 -1.491 1.00 39.56 84 VAL A O 1
ATOM 616 N N . PHE A 1 85 ? 21.262 4.201 -0.273 1.00 44.09 85 PHE A N 1
ATOM 617 C CA . PHE A 1 85 ? 21.238 3.069 -1.192 1.00 44.09 85 PHE A CA 1
ATOM 618 C C . PHE A 1 85 ? 20.220 2.054 -0.670 1.00 44.09 85 PHE A C 1
ATOM 620 O O . PHE A 1 85 ? 20.525 1.249 0.210 1.00 44.09 85 PHE A O 1
ATOM 627 N N . THR A 1 86 ? 18.991 2.111 -1.179 1.00 48.53 86 THR A N 1
ATOM 628 C CA . THR A 1 86 ? 17.972 1.100 -0.880 1.00 48.53 86 THR A CA 1
ATOM 629 C C . THR A 1 86 ? 18.321 -0.180 -1.638 1.00 48.53 86 THR A C 1
ATOM 631 O O . THR A 1 86 ? 17.999 -0.333 -2.816 1.00 48.53 86 THR A O 1
ATOM 634 N N . HIS A 1 87 ? 19.026 -1.105 -0.985 1.00 57.06 87 HIS A N 1
ATOM 635 C CA . HIS A 1 87 ? 19.238 -2.439 -1.537 1.00 57.06 87 HIS A CA 1
ATOM 636 C C . HIS A 1 87 ? 17.987 -3.284 -1.286 1.00 57.06 87 HIS A C 1
ATOM 638 O O . HIS A 1 87 ? 17.748 -3.751 -0.174 1.00 57.06 87 HIS A O 1
ATOM 644 N N . CYS A 1 88 ? 17.174 -3.475 -2.323 1.00 63.78 88 CYS A N 1
ATOM 645 C CA . CYS A 1 88 ? 16.122 -4.480 -2.298 1.00 63.78 88 CYS A CA 1
ATOM 646 C C . CYS A 1 88 ? 16.801 -5.866 -2.278 1.00 63.78 88 CYS A C 1
ATOM 648 O O . CYS A 1 88 ? 17.443 -6.230 -3.262 1.00 63.78 88 CYS A O 1
ATOM 650 N N . GLN A 1 89 ? 16.640 -6.648 -1.202 1.00 64.25 89 GLN A N 1
ATOM 651 C CA . GLN A 1 89 ? 16.976 -8.087 -1.171 1.00 64.25 89 GLN A CA 1
ATOM 652 C C . GLN A 1 89 ? 15.735 -9.007 -1.224 1.00 64.25 89 GLN A C 1
ATOM 654 O O . GLN A 1 89 ? 15.569 -9.848 -0.342 1.00 64.25 89 GLN A O 1
ATOM 659 N N . PRO A 1 90 ? 14.812 -8.869 -2.191 1.00 63.59 90 PRO A N 1
ATOM 660 C CA . PRO A 1 90 ? 13.722 -9.820 -2.328 1.00 63.59 90 PRO A CA 1
ATOM 661 C C . PRO A 1 90 ? 14.206 -11.107 -3.007 1.00 63.59 90 PRO A C 1
ATOM 663 O O . PRO A 1 90 ? 14.847 -11.076 -4.060 1.00 63.59 90 PRO A O 1
ATOM 666 N N . GLU A 1 91 ? 13.845 -12.250 -2.425 1.00 69.00 91 GLU A N 1
ATOM 667 C CA . GLU A 1 91 ? 13.889 -13.559 -3.082 1.00 69.00 91 GLU A CA 1
ATOM 668 C C . GLU A 1 91 ? 12.731 -13.648 -4.095 1.00 69.00 91 GLU A C 1
ATOM 670 O O . GLU A 1 91 ? 11.713 -14.286 -3.842 1.00 69.00 91 GLU A O 1
ATOM 675 N N . GLY A 1 92 ? 12.834 -12.941 -5.226 1.00 86.06 92 GLY A N 1
ATOM 676 C CA . GLY A 1 92 ? 11.853 -13.029 -6.314 1.00 86.06 92 GLY A CA 1
ATOM 677 C C . GLY A 1 92 ? 11.467 -11.696 -6.949 1.00 86.06 92 GLY A C 1
ATOM 678 O O . GLY A 1 92 ? 12.206 -10.714 -6.886 1.00 86.06 92 GLY A O 1
ATOM 679 N N . ILE A 1 93 ? 10.307 -11.692 -7.609 1.00 93.62 93 ILE A N 1
ATOM 680 C CA . ILE A 1 93 ? 9.738 -10.513 -8.268 1.00 93.62 93 ILE A CA 1
ATOM 681 C C . ILE A 1 93 ? 9.290 -9.472 -7.233 1.00 93.62 93 ILE A C 1
ATOM 683 O O . ILE A 1 93 ? 8.723 -9.811 -6.195 1.00 93.62 93 ILE A O 1
ATOM 687 N N . TYR A 1 94 ? 9.532 -8.196 -7.516 1.00 94.44 94 TYR A N 1
ATOM 688 C CA . TYR A 1 94 ? 9.147 -7.088 -6.643 1.00 94.44 94 TYR A CA 1
ATOM 689 C C . TYR A 1 94 ? 8.832 -5.831 -7.451 1.00 94.44 94 TYR A C 1
ATOM 691 O O . TYR A 1 94 ? 9.134 -5.742 -8.644 1.00 94.44 94 TYR A O 1
ATOM 699 N N . LEU A 1 95 ? 8.211 -4.855 -6.792 1.00 95.56 95 LEU A N 1
ATOM 700 C CA . LEU A 1 95 ? 7.939 -3.548 -7.372 1.00 95.56 95 LEU A CA 1
ATOM 701 C C . LEU A 1 95 ? 8.940 -2.523 -6.834 1.00 95.56 95 LEU A C 1
ATOM 703 O O . LEU A 1 95 ? 9.327 -2.569 -5.668 1.00 95.56 95 LEU A O 1
ATOM 707 N N . VAL A 1 96 ? 9.346 -1.574 -7.669 1.00 93.38 96 VAL A N 1
ATOM 708 C CA . VAL A 1 96 ? 10.135 -0.405 -7.280 1.00 93.38 96 VAL A CA 1
ATOM 709 C C . VAL A 1 96 ? 9.394 0.841 -7.709 1.00 93.38 96 VAL A C 1
ATOM 711 O O . VAL A 1 96 ? 8.899 0.929 -8.829 1.00 93.38 96 VAL A O 1
ATOM 714 N N . HIS A 1 97 ? 9.335 1.819 -6.819 1.00 92.69 97 HIS A N 1
ATOM 715 C CA . HIS A 1 97 ? 8.764 3.118 -7.121 1.00 92.69 97 HIS A CA 1
ATOM 716 C C . HIS A 1 97 ? 9.447 4.181 -6.261 1.00 92.69 97 HIS A C 1
ATOM 718 O O . HIS A 1 97 ? 9.574 4.015 -5.046 1.00 92.69 97 HIS A O 1
ATOM 724 N N . ASN A 1 98 ? 9.925 5.265 -6.878 1.00 87.75 98 ASN A N 1
ATOM 725 C CA . ASN A 1 98 ? 10.665 6.327 -6.185 1.00 87.75 98 ASN A CA 1
ATOM 726 C C . ASN A 1 98 ? 11.797 5.787 -5.284 1.00 87.75 98 ASN A C 1
ATOM 728 O O . ASN A 1 98 ? 11.939 6.198 -4.136 1.00 87.75 98 ASN A O 1
ATOM 732 N N . GLN A 1 99 ? 12.587 4.841 -5.811 1.00 85.31 99 GLN A N 1
ATOM 733 C CA . GLN A 1 99 ? 13.726 4.199 -5.127 1.00 85.31 99 GLN A CA 1
ATOM 734 C C . GLN A 1 99 ? 13.361 3.347 -3.895 1.00 85.31 99 GLN A C 1
ATOM 736 O O . GLN A 1 99 ? 14.253 2.855 -3.205 1.00 85.31 99 GLN A O 1
ATOM 741 N N . ASN A 1 100 ? 12.071 3.126 -3.636 1.00 87.44 100 ASN A N 1
ATOM 742 C CA . ASN A 1 100 ? 11.591 2.231 -2.587 1.00 87.44 100 ASN A CA 1
ATOM 743 C C . ASN A 1 100 ? 11.097 0.919 -3.192 1.00 87.44 100 ASN A C 1
ATOM 745 O O . ASN A 1 100 ? 10.503 0.913 -4.272 1.00 87.44 100 ASN A O 1
ATOM 749 N N . CYS A 1 101 ? 11.336 -0.182 -2.484 1.00 90.38 101 CYS A N 1
ATOM 750 C CA . CYS A 1 101 ? 10.871 -1.511 -2.864 1.00 90.38 101 CYS A CA 1
ATOM 751 C C . CYS A 1 101 ? 9.493 -1.760 -2.245 1.00 90.38 101 CYS A C 1
ATOM 753 O O . CYS A 1 101 ? 9.273 -1.451 -1.074 1.00 90.38 101 CYS A O 1
ATOM 755 N N . TYR A 1 102 ? 8.598 -2.3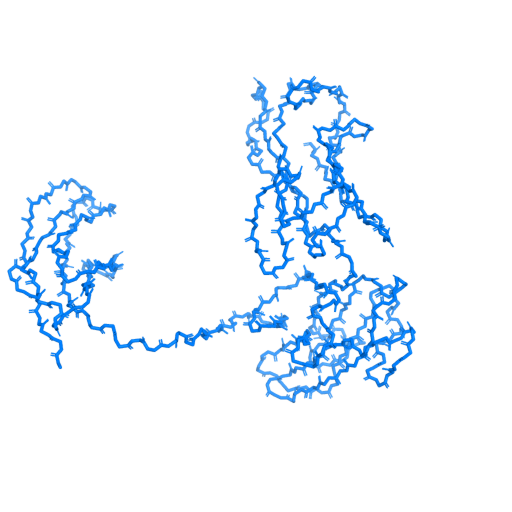67 -3.010 1.00 91.56 102 TYR A N 1
ATOM 756 C CA . TYR A 1 102 ? 7.234 -2.669 -2.608 1.00 91.56 102 TYR A CA 1
ATOM 757 C C . TYR A 1 102 ? 6.953 -4.162 -2.815 1.00 91.56 102 TYR A C 1
ATOM 759 O O . TYR A 1 102 ? 7.353 -4.727 -3.843 1.00 91.56 102 TYR A O 1
ATOM 767 N N . PRO A 1 103 ? 6.298 -4.819 -1.842 1.00 91.56 103 PRO A N 1
ATOM 768 C CA . PRO A 1 103 ? 5.964 -6.230 -1.936 1.00 91.56 103 PRO A CA 1
ATOM 769 C C . PRO A 1 103 ? 4.797 -6.461 -2.902 1.00 91.56 103 PRO A C 1
ATOM 771 O O . PRO A 1 103 ? 4.242 -5.540 -3.509 1.00 91.56 103 PRO A O 1
ATOM 774 N N . ASN A 1 104 ? 4.393 -7.721 -3.018 1.00 93.00 104 ASN A N 1
ATOM 775 C CA . ASN A 1 104 ? 3.153 -8.066 -3.689 1.00 93.00 104 ASN A CA 1
ATOM 776 C C . ASN A 1 104 ? 1.947 -7.405 -3.001 1.00 93.00 104 ASN A C 1
ATOM 778 O O . ASN A 1 104 ? 1.934 -7.282 -1.778 1.00 93.00 104 ASN A O 1
ATOM 782 N N . VAL A 1 105 ? 0.926 -7.044 -3.783 1.00 94.06 105 VAL A N 1
ATOM 783 C CA . VAL A 1 105 ? -0.312 -6.409 -3.300 1.00 94.06 105 VAL A CA 1
ATOM 784 C C . VAL A 1 105 ? -0.043 -4.998 -2.753 1.00 94.06 105 VAL A C 1
ATOM 786 O O . VAL A 1 105 ? -0.396 -4.665 -1.625 1.00 94.06 105 VAL A O 1
ATOM 789 N N . SER A 1 106 ? 0.601 -4.162 -3.571 1.00 95.06 106 SER A N 1
ATOM 790 C CA . SER A 1 106 ? 0.957 -2.776 -3.216 1.00 95.06 106 SER A CA 1
ATOM 791 C C . SER A 1 106 ? 0.064 -1.737 -3.891 1.00 95.06 106 SER A C 1
ATOM 793 O O . SER A 1 106 ? -0.567 -2.030 -4.902 1.00 95.06 106 SER A O 1
ATOM 795 N N . TYR A 1 107 ? 0.030 -0.515 -3.354 1.00 96.25 107 TYR A N 1
ATOM 796 C CA . TYR A 1 107 ? -0.882 0.556 -3.769 1.00 96.25 107 TYR A CA 1
ATOM 797 C C . TYR A 1 107 ? -0.122 1.766 -4.307 1.00 96.25 107 TYR A C 1
ATOM 799 O O . TYR A 1 107 ? 0.810 2.252 -3.668 1.00 96.25 107 TYR A O 1
ATOM 807 N N . PHE A 1 108 ? -0.564 2.292 -5.447 1.00 95.69 108 PHE A N 1
ATOM 808 C CA . PHE A 1 108 ? 0.046 3.438 -6.106 1.00 95.69 108 PHE A CA 1
ATOM 809 C C . PHE A 1 108 ? -1.015 4.448 -6.533 1.00 95.69 108 PHE A C 1
ATOM 811 O O . PHE A 1 108 ? -1.917 4.158 -7.315 1.00 95.69 108 PHE A O 1
ATOM 818 N N . TRP A 1 109 ? -0.887 5.664 -6.014 1.00 94.38 109 TRP A N 1
ATOM 819 C CA . TRP A 1 109 ? -1.751 6.772 -6.392 1.00 94.38 109 TRP A CA 1
ATOM 820 C C . TRP A 1 109 ? -1.340 7.307 -7.773 1.00 94.38 109 TRP A C 1
ATOM 822 O O . TRP A 1 109 ? -0.169 7.619 -7.987 1.00 94.38 109 TRP A O 1
ATOM 832 N N . ASP A 1 110 ? -2.289 7.420 -8.701 1.00 92.81 110 ASP A N 1
ATOM 833 C CA . ASP A 1 110 ? -2.093 7.765 -10.115 1.00 92.81 110 ASP A CA 1
ATOM 834 C C . ASP A 1 110 ? -1.244 9.027 -10.327 1.00 92.81 110 ASP A C 1
ATOM 836 O O . ASP A 1 110 ? -0.360 9.061 -11.183 1.00 92.81 110 ASP A O 1
ATOM 840 N N . SER A 1 111 ? -1.446 10.048 -9.494 1.00 91.25 111 SER A N 1
ATOM 841 C CA . SER A 1 111 ? -0.734 11.319 -9.580 1.00 91.25 111 SER A CA 1
ATOM 842 C C . SER A 1 111 ? 0.759 11.192 -9.275 1.00 91.25 111 SER A C 1
ATOM 844 O O . SER A 1 111 ? 1.485 12.165 -9.454 1.00 91.25 111 SER A O 1
ATOM 846 N N . ARG A 1 112 ? 1.189 10.045 -8.744 1.00 90.69 112 ARG A N 1
ATOM 847 C CA . ARG A 1 112 ? 2.585 9.689 -8.473 1.00 90.69 112 ARG A CA 1
ATOM 848 C C . ARG A 1 112 ? 3.125 8.686 -9.472 1.00 90.69 112 ARG A C 1
ATOM 850 O O . ARG A 1 112 ? 4.197 8.164 -9.252 1.00 90.69 112 ARG A O 1
ATOM 857 N N . VAL A 1 113 ? 2.377 8.348 -10.512 1.00 92.12 113 VAL A N 1
ATOM 858 C CA . VAL A 1 113 ? 2.775 7.372 -11.532 1.00 92.12 113 VAL A CA 1
ATOM 859 C C . VAL A 1 113 ? 2.645 8.015 -12.916 1.00 92.12 113 VAL A C 1
ATOM 861 O O . VAL A 1 113 ? 2.492 7.335 -13.918 1.00 92.12 113 VAL A O 1
ATOM 864 N N . ASN A 1 114 ? 2.678 9.349 -13.004 1.00 89.38 114 ASN A N 1
ATOM 865 C CA . ASN A 1 114 ? 2.314 10.117 -14.205 1.00 89.38 114 ASN A CA 1
ATOM 866 C C . ASN A 1 114 ? 3.500 10.518 -15.097 1.00 89.38 114 ASN A C 1
ATOM 868 O O . ASN A 1 114 ? 3.336 11.269 -16.059 1.00 89.38 114 ASN A O 1
ATOM 872 N N . THR A 1 115 ? 4.701 10.033 -14.786 1.00 88.56 115 THR A N 1
ATOM 873 C CA . THR A 1 115 ? 5.907 10.263 -15.583 1.00 88.56 115 THR A CA 1
ATOM 874 C C . THR A 1 115 ? 6.800 9.031 -15.578 1.00 88.56 115 THR A C 1
ATOM 876 O O . THR A 1 115 ? 6.722 8.183 -14.692 1.00 88.56 115 THR A O 1
ATOM 879 N N . VAL A 1 116 ? 7.711 8.951 -16.550 1.00 86.19 116 VAL A N 1
ATOM 880 C CA . VAL A 1 116 ? 8.675 7.843 -16.643 1.00 86.19 116 VAL A CA 1
ATOM 881 C C . VAL A 1 116 ? 9.598 7.751 -15.421 1.00 86.19 116 VAL A C 1
ATOM 883 O O . VAL A 1 116 ? 10.000 6.657 -15.039 1.00 86.19 116 VAL A O 1
ATOM 886 N N . THR A 1 117 ? 9.925 8.882 -14.788 1.00 87.88 117 THR A N 1
ATOM 887 C CA . THR A 1 117 ? 10.769 8.936 -13.582 1.00 87.88 117 THR A CA 1
ATOM 888 C C . THR A 1 117 ? 10.048 8.458 -12.328 1.00 87.88 117 THR A C 1
ATOM 890 O O . THR A 1 117 ? 10.700 8.087 -11.359 1.00 87.88 117 THR A O 1
ATOM 893 N N . GLU A 1 118 ? 8.718 8.447 -12.360 1.00 90.81 118 GLU A N 1
ATOM 894 C CA . GLU A 1 118 ? 7.855 8.003 -11.270 1.00 90.81 118 GLU A CA 1
ATOM 895 C C . GLU A 1 118 ? 7.130 6.691 -11.620 1.00 90.81 118 GLU A C 1
ATOM 897 O O . GLU A 1 118 ? 6.136 6.326 -10.997 1.00 90.81 118 GLU A O 1
ATOM 902 N N . ALA A 1 119 ? 7.618 5.958 -12.623 1.00 94.50 119 ALA A N 1
ATOM 903 C CA . ALA A 1 119 ? 7.018 4.698 -13.030 1.00 94.50 119 ALA A CA 1
ATOM 904 C C . ALA A 1 119 ? 7.010 3.665 -11.891 1.00 94.50 119 ALA A C 1
ATOM 906 O O . ALA A 1 119 ? 7.860 3.667 -10.995 1.00 94.50 119 ALA A O 1
ATOM 907 N N . ILE A 1 120 ? 6.050 2.747 -11.958 1.00 96.56 120 ILE A N 1
ATOM 908 C CA . ILE A 1 120 ? 6.084 1.506 -11.193 1.00 96.56 120 ILE A CA 1
ATOM 909 C C . ILE A 1 120 ? 6.968 0.539 -11.976 1.00 96.56 120 ILE A C 1
ATOM 911 O O . ILE A 1 120 ? 6.611 0.107 -13.071 1.00 96.56 120 ILE A O 1
ATOM 915 N N . SER A 1 121 ? 8.126 0.199 -11.431 1.00 96.19 121 SER A N 1
ATOM 916 C CA . SER A 1 121 ? 9.045 -0.766 -12.023 1.00 96.19 121 SER A CA 1
ATOM 917 C C . SER A 1 121 ? 8.776 -2.144 -11.446 1.00 96.19 121 SER A C 1
ATOM 919 O O . SER A 1 121 ? 9.022 -2.387 -10.271 1.00 96.19 121 SER A O 1
ATOM 921 N N . CYS A 1 122 ? 8.308 -3.069 -12.266 1.00 96.44 122 CYS A N 1
ATOM 922 C CA . CYS A 1 122 ? 8.276 -4.479 -11.914 1.00 96.44 122 CYS A CA 1
ATOM 923 C C . CYS A 1 122 ? 9.627 -5.105 -12.254 1.00 96.44 122 CYS A C 1
ATOM 925 O O . CYS A 1 122 ? 10.066 -4.989 -13.396 1.00 96.44 122 CYS A O 1
ATOM 927 N N . VAL A 1 123 ? 10.303 -5.711 -11.278 1.00 94.81 123 VAL A N 1
ATOM 928 C CA . VAL A 1 123 ? 11.697 -6.160 -11.402 1.00 94.81 123 VAL A CA 1
ATOM 929 C C . VAL A 1 123 ? 11.821 -7.620 -10.981 1.00 94.81 123 VAL A C 1
ATOM 931 O O . VAL A 1 123 ? 11.347 -8.005 -9.913 1.00 94.81 123 VAL A O 1
ATOM 934 N N . LEU A 1 124 ? 12.512 -8.422 -11.793 1.00 93.81 124 LEU A N 1
ATOM 935 C CA . LEU A 1 124 ? 12.909 -9.790 -11.467 1.00 93.81 124 LEU A CA 1
ATOM 936 C C . LEU A 1 124 ? 14.448 -9.924 -11.519 1.00 93.81 124 LEU A C 1
ATOM 938 O O . LEU A 1 124 ? 15.032 -9.983 -12.609 1.00 93.81 124 LEU A O 1
ATOM 942 N N . PRO A 1 125 ? 15.132 -9.974 -10.358 1.00 91.06 125 PRO A N 1
ATOM 943 C CA . PRO A 1 125 ? 16.587 -10.087 -10.278 1.00 91.06 125 PRO A CA 1
ATOM 944 C C . PRO A 1 125 ? 17.136 -11.330 -10.967 1.00 91.06 125 PRO A C 1
ATOM 946 O O . PRO A 1 125 ? 16.485 -12.369 -11.014 1.00 91.06 125 PRO A O 1
ATOM 949 N N . GLY A 1 126 ? 18.374 -11.241 -11.457 1.00 87.75 126 GLY A N 1
ATOM 950 C CA . GLY A 1 126 ? 19.118 -12.405 -11.955 1.00 87.75 126 GLY A CA 1
ATOM 951 C C . GLY A 1 126 ? 18.562 -13.040 -13.233 1.00 87.75 126 GLY A C 1
ATOM 952 O O . GLY A 1 126 ? 19.083 -14.061 -13.673 1.00 87.75 126 GLY A O 1
ATOM 953 N N . THR A 1 127 ? 17.542 -12.441 -13.848 1.00 89.38 127 THR A N 1
ATOM 954 C CA . THR A 1 127 ? 16.937 -12.908 -15.099 1.00 89.38 127 THR A CA 1
ATOM 955 C C . THR A 1 127 ? 17.008 -11.824 -16.165 1.00 89.38 127 THR A C 1
ATOM 957 O O . THR A 1 127 ? 17.123 -10.636 -15.851 1.00 89.38 127 THR A O 1
ATOM 960 N N . SER A 1 128 ? 16.950 -12.231 -17.433 1.00 93.62 128 SER A N 1
ATOM 961 C CA . SER A 1 128 ? 16.805 -11.304 -18.552 1.00 93.62 128 SER A CA 1
ATOM 962 C C . SER A 1 128 ? 15.365 -11.273 -19.047 1.00 93.62 128 SER A C 1
ATOM 964 O O . SER A 1 128 ? 14.711 -12.313 -19.127 1.00 93.62 128 SER A O 1
ATOM 966 N N . LEU A 1 129 ? 14.876 -10.082 -19.382 1.00 93.81 129 LEU A N 1
ATOM 967 C CA . LEU A 1 129 ? 13.538 -9.898 -19.926 1.00 93.81 129 LEU A CA 1
ATOM 968 C C . LEU A 1 129 ? 13.432 -10.598 -21.282 1.00 93.81 129 LEU A C 1
ATOM 970 O O . LEU A 1 129 ? 14.285 -10.396 -22.147 1.00 93.81 129 LEU A O 1
ATOM 974 N N . THR A 1 130 ? 12.373 -11.381 -21.469 1.00 93.38 130 THR A N 1
ATOM 975 C CA . THR A 1 130 ? 12.054 -12.002 -22.763 1.00 93.38 130 THR A CA 1
ATOM 976 C C . THR A 1 130 ? 10.877 -11.293 -23.409 1.00 93.38 130 THR A C 1
ATOM 978 O O . THR A 1 130 ? 11.043 -10.675 -24.457 1.00 93.38 130 THR A O 1
ATOM 981 N N . THR A 1 131 ? 9.715 -11.324 -22.759 1.00 92.00 131 THR A N 1
ATOM 982 C CA . THR A 1 131 ? 8.528 -10.574 -23.187 1.00 92.00 131 THR A CA 1
ATOM 983 C C . THR A 1 131 ? 8.072 -9.654 -22.066 1.00 92.00 131 THR A C 1
ATOM 985 O O . THR A 1 131 ? 8.212 -8.437 -22.182 1.00 92.00 131 THR A O 1
ATOM 988 N N . GLY A 1 132 ? 7.631 -10.241 -20.954 1.00 93.81 132 GLY A N 1
ATOM 989 C CA . GLY A 1 132 ? 7.054 -9.534 -19.816 1.00 93.81 132 GLY A CA 1
ATOM 990 C C . GLY A 1 132 ? 5.744 -8.834 -20.171 1.00 93.81 132 GLY A C 1
ATOM 991 O O . GLY A 1 132 ? 5.507 -8.449 -21.316 1.00 93.81 132 GLY A O 1
ATOM 992 N N . GLN A 1 133 ? 4.854 -8.674 -19.197 1.00 95.25 133 GLN A N 1
ATOM 993 C CA . GLN A 1 133 ? 3.551 -8.079 -19.488 1.00 95.25 133 GLN A CA 1
ATOM 994 C C . GLN A 1 133 ? 2.901 -7.455 -18.261 1.00 95.25 133 GLN A C 1
ATOM 996 O O . GLN A 1 133 ? 2.954 -8.021 -17.172 1.00 95.25 133 GLN A O 1
ATOM 1001 N N . TRP A 1 134 ? 2.238 -6.318 -18.465 1.00 95.69 134 TRP A N 1
ATOM 1002 C CA . TRP A 1 134 ? 1.247 -5.788 -17.536 1.00 95.69 134 TRP A CA 1
ATOM 1003 C C . TRP A 1 134 ? -0.149 -6.129 -18.043 1.00 95.69 134 TRP A C 1
ATOM 1005 O O . TRP A 1 134 ? -0.450 -5.946 -19.221 1.00 95.69 134 TRP A O 1
ATOM 1015 N N . VAL A 1 135 ? -1.003 -6.625 -17.155 1.00 94.81 135 VAL A N 1
ATOM 1016 C CA . VAL A 1 135 ? -2.372 -7.033 -17.484 1.00 94.81 135 VAL A CA 1
ATOM 1017 C C . VAL A 1 135 ? -3.321 -6.522 -16.411 1.00 94.81 135 VAL A C 1
ATOM 1019 O O . VAL A 1 135 ? -3.007 -6.564 -15.217 1.00 94.81 135 VAL A O 1
ATOM 1022 N N . ARG A 1 136 ? -4.496 -6.050 -16.826 1.00 93.12 136 ARG A N 1
ATOM 1023 C CA . ARG A 1 136 ? -5.572 -5.683 -15.904 1.00 93.12 136 ARG A CA 1
ATOM 1024 C C . ARG A 1 136 ? -6.176 -6.939 -15.297 1.00 93.12 136 ARG A C 1
ATOM 1026 O O . ARG A 1 136 ? -6.505 -7.886 -15.995 1.00 93.12 136 ARG A O 1
ATOM 1033 N N . VAL A 1 137 ? -6.360 -6.966 -13.981 1.00 91.94 137 VAL A N 1
ATOM 1034 C CA . VAL A 1 137 ? -6.984 -8.130 -13.329 1.00 91.94 137 VAL A CA 1
ATOM 1035 C C . VAL A 1 137 ? -8.471 -8.229 -13.674 1.00 91.94 137 VAL A C 1
ATOM 1037 O O . VAL A 1 137 ? -8.999 -9.333 -13.764 1.00 91.94 137 VAL A O 1
ATOM 1040 N N . ALA A 1 138 ? -9.136 -7.090 -13.889 1.00 87.94 138 ALA A N 1
ATOM 1041 C CA . ALA A 1 138 ? -10.543 -7.045 -14.283 1.00 87.94 138 ALA A CA 1
ATOM 1042 C C . ALA A 1 138 ? -10.793 -7.555 -15.714 1.00 87.94 138 ALA A C 1
ATOM 1044 O O . ALA A 1 138 ? -11.898 -8.010 -15.995 1.00 87.94 138 ALA A O 1
ATOM 1045 N N . ASP A 1 139 ? -9.779 -7.503 -16.582 1.00 84.88 139 ASP A N 1
ATOM 1046 C CA . ASP A 1 139 ? -9.837 -8.010 -17.954 1.00 84.88 139 ASP A CA 1
ATOM 1047 C C . ASP A 1 139 ? -8.527 -8.742 -18.301 1.00 84.88 139 ASP A C 1
ATOM 1049 O O . ASP A 1 139 ? -7.591 -8.146 -18.838 1.00 84.88 139 ASP A O 1
ATOM 1053 N N . PRO A 1 140 ? -8.401 -10.025 -17.913 1.00 78.94 140 PRO A N 1
ATOM 1054 C CA . PRO A 1 140 ? -7.165 -10.782 -18.084 1.00 78.94 140 PRO A CA 1
ATOM 1055 C C . PRO A 1 140 ? -6.796 -11.061 -19.543 1.00 78.94 140 PRO A C 1
ATOM 1057 O O . PRO A 1 140 ? -5.635 -11.386 -19.799 1.00 78.94 140 PRO A O 1
ATOM 1060 N N . ASP A 1 141 ? -7.770 -10.977 -20.452 1.00 81.44 141 ASP A N 1
ATOM 1061 C CA . ASP A 1 141 ? -7.609 -11.256 -21.881 1.00 81.44 141 ASP A CA 1
ATOM 1062 C C . ASP A 1 141 ? -7.173 -10.003 -22.668 1.00 81.44 141 ASP A C 1
ATOM 1064 O O . ASP A 1 141 ? -6.726 -10.123 -23.810 1.00 81.44 141 ASP A O 1
ATOM 1068 N N . ASP A 1 142 ? -7.244 -8.818 -22.048 1.00 81.56 142 ASP A N 1
ATOM 1069 C CA . ASP A 1 142 ? -6.844 -7.531 -22.619 1.00 81.56 142 ASP A CA 1
ATOM 1070 C C . ASP A 1 142 ? -5.622 -6.946 -21.875 1.00 81.56 142 ASP A C 1
ATOM 1072 O O . ASP A 1 142 ? -5.748 -6.276 -20.838 1.00 81.56 142 ASP A O 1
ATOM 1076 N N . PRO A 1 143 ? -4.394 -7.233 -22.346 1.00 88.75 143 PRO A N 1
ATOM 1077 C CA . PRO A 1 143 ? -3.188 -6.713 -21.724 1.00 88.75 143 PRO A CA 1
ATOM 1078 C C . PRO A 1 143 ? -3.087 -5.197 -21.883 1.00 88.75 143 PRO A C 1
ATOM 1080 O O . PRO A 1 143 ? -3.620 -4.609 -22.817 1.00 88.75 143 PRO A O 1
ATOM 1083 N N . VAL A 1 144 ? -2.325 -4.561 -20.993 1.00 90.75 144 VAL A N 1
ATOM 1084 C CA . VAL A 1 144 ? -2.098 -3.117 -21.070 1.00 90.75 144 VAL A CA 1
ATOM 1085 C C . VAL A 1 144 ? -1.375 -2.779 -22.375 1.00 90.75 144 VAL A C 1
ATOM 1087 O O . VAL A 1 144 ? -0.242 -3.222 -22.596 1.00 90.75 144 VAL A O 1
ATOM 1090 N N . ASP A 1 145 ? -1.995 -1.951 -23.219 1.00 89.88 145 ASP A N 1
ATOM 1091 C CA . ASP A 1 145 ? -1.339 -1.435 -24.421 1.00 89.88 145 ASP A CA 1
ATOM 1092 C C . ASP A 1 145 ? -0.348 -0.322 -24.056 1.00 89.88 145 ASP A C 1
ATOM 1094 O O . ASP A 1 145 ? -0.690 0.854 -23.934 1.00 89.88 145 ASP A O 1
ATOM 1098 N N . CYS A 1 146 ? 0.921 -0.708 -23.935 1.00 86.75 146 CYS A N 1
ATOM 1099 C CA . CYS A 1 146 ? 2.040 0.168 -23.599 1.00 86.75 146 CYS A CA 1
ATOM 1100 C C . CYS A 1 146 ? 2.346 1.278 -24.627 1.00 86.75 146 CYS A C 1
ATOM 1102 O O . CYS A 1 146 ? 3.227 2.105 -24.366 1.00 86.75 146 CYS A O 1
ATOM 1104 N N . ASN A 1 147 ? 1.692 1.287 -25.793 1.00 84.88 147 ASN A N 1
ATOM 1105 C CA . ASN A 1 147 ? 1.869 2.307 -26.833 1.00 84.88 147 ASN A CA 1
ATOM 1106 C C . ASN A 1 147 ? 0.662 3.241 -26.969 1.00 84.88 147 ASN A C 1
ATOM 1108 O O . ASN A 1 147 ? 0.693 4.178 -27.778 1.00 84.88 147 ASN A O 1
ATOM 1112 N N . SER A 1 148 ? -0.389 3.009 -26.189 1.00 82.50 148 SER A N 1
ATOM 1113 C CA . SER A 1 148 ? -1.597 3.811 -26.245 1.00 82.50 148 SER A CA 1
ATOM 1114 C C . SER A 1 148 ? -1.456 5.115 -25.460 1.00 82.50 148 SER A C 1
ATOM 1116 O O . SER A 1 148 ? -0.652 5.271 -24.543 1.00 82.50 148 SER A O 1
ATOM 1118 N N . ASN A 1 149 ? -2.252 6.101 -25.865 1.00 77.69 149 ASN A N 1
ATOM 1119 C CA . ASN A 1 149 ? -2.544 7.296 -25.069 1.00 77.69 149 ASN A CA 1
ATOM 1120 C C . ASN A 1 149 ? -4.067 7.488 -24.972 1.00 77.69 149 ASN A C 1
ATOM 1122 O O . ASN A 1 149 ? -4.559 8.604 -24.823 1.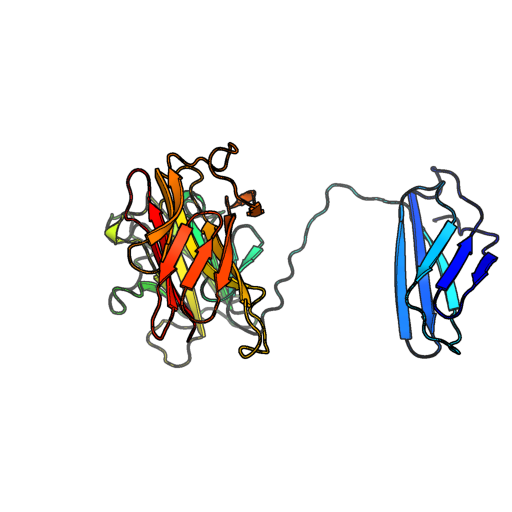00 77.69 149 ASN A O 1
ATOM 1126 N N . GLY A 1 150 ? -4.827 6.411 -25.178 1.00 81.38 150 GLY A N 1
ATOM 1127 C CA . GLY A 1 150 ? -6.282 6.413 -25.170 1.00 81.38 150 GLY A CA 1
ATOM 1128 C C . GLY A 1 150 ? -6.841 6.312 -23.755 1.00 81.38 150 GLY A C 1
ATOM 1129 O O . GLY A 1 150 ? -6.146 5.953 -22.811 1.00 81.38 150 GLY A O 1
ATOM 1130 N N . ALA A 1 151 ? -8.124 6.628 -23.587 1.00 79.25 151 ALA A N 1
ATOM 1131 C CA . ALA A 1 151 ? -8.793 6.456 -22.296 1.00 79.25 151 ALA A CA 1
ATOM 1132 C C . ALA A 1 151 ? -8.987 4.970 -21.918 1.00 79.25 151 ALA A C 1
ATOM 1134 O O . ALA A 1 151 ? -9.157 4.659 -20.742 1.00 79.25 151 ALA A O 1
ATOM 1135 N N . SER A 1 152 ? -8.960 4.049 -22.889 1.00 83.00 152 SER A N 1
ATOM 1136 C CA . SER A 1 152 ? -8.948 2.604 -22.615 1.00 83.00 152 SER A CA 1
ATOM 1137 C C . SER A 1 152 ? -7.615 2.149 -22.021 1.00 83.00 152 SER A C 1
ATOM 1139 O O . SER A 1 152 ? -7.589 1.306 -21.137 1.00 83.00 152 SER A O 1
ATOM 1141 N N . ASP A 1 153 ? -6.517 2.763 -22.459 1.00 84.94 153 ASP A N 1
ATOM 1142 C CA . ASP A 1 153 ? -5.151 2.377 -22.119 1.00 84.94 153 ASP A CA 1
ATOM 1143 C C . ASP A 1 153 ? -4.319 3.632 -21.876 1.00 84.94 153 ASP A C 1
ATOM 1145 O O . ASP A 1 153 ? -3.581 4.088 -22.751 1.00 84.94 153 ASP A O 1
ATOM 1149 N N . PRO A 1 154 ? -4.459 4.248 -20.692 1.00 88.75 154 PRO A N 1
ATOM 1150 C CA . PRO A 1 154 ? -3.779 5.499 -20.377 1.00 88.75 154 PRO A CA 1
ATOM 1151 C C . PRO A 1 154 ? -2.301 5.290 -20.012 1.00 88.75 154 PRO A C 1
ATOM 1153 O O . PRO A 1 154 ? -1.679 6.205 -19.472 1.00 88.75 154 PRO A O 1
ATOM 1156 N N . PHE A 1 155 ? -1.737 4.105 -20.261 1.00 90.75 155 PHE A N 1
ATOM 1157 C CA . PHE A 1 155 ? -0.419 3.705 -19.788 1.00 90.75 155 PHE A CA 1
ATOM 1158 C C . PHE A 1 155 ? 0.616 3.638 -20.904 1.00 90.75 155 PHE A C 1
ATOM 1160 O O . PHE A 1 155 ? 0.340 3.280 -22.042 1.00 90.75 155 PHE A O 1
ATOM 1167 N N . ARG A 1 156 ? 1.856 3.909 -20.518 1.00 91.94 156 ARG A N 1
ATOM 1168 C CA . ARG A 1 156 ? 3.060 3.631 -21.282 1.00 91.94 156 ARG A CA 1
ATOM 1169 C C . ARG A 1 156 ? 3.981 2.745 -20.476 1.00 91.94 156 ARG A C 1
ATOM 1171 O O . ARG A 1 156 ? 3.982 2.767 -19.243 1.00 91.94 156 ARG A O 1
ATOM 1178 N N . CYS A 1 157 ? 4.821 2.020 -21.199 1.00 92.62 157 CYS A N 1
ATOM 1179 C CA . CYS A 1 157 ? 5.813 1.157 -20.591 1.00 92.62 157 CYS A CA 1
ATOM 1180 C C . CYS A 1 157 ? 7.200 1.432 -21.157 1.00 92.62 157 CYS A C 1
ATOM 1182 O O . CYS A 1 157 ? 7.369 1.816 -22.313 1.00 92.62 157 CYS A O 1
ATOM 1184 N N . THR A 1 158 ? 8.210 1.205 -20.332 1.00 93.50 158 THR A N 1
ATOM 1185 C CA . THR A 1 158 ? 9.596 1.048 -20.780 1.00 93.50 158 THR A CA 1
ATOM 1186 C C . THR A 1 158 ? 10.138 -0.228 -20.175 1.00 93.50 158 THR A C 1
ATOM 1188 O O . THR A 1 158 ? 9.597 -0.735 -19.193 1.00 93.50 158 THR A O 1
ATOM 1191 N N . ASN A 1 159 ? 11.195 -0.776 -20.755 1.00 93.56 159 ASN A N 1
ATOM 1192 C CA . ASN A 1 159 ? 11.767 -2.008 -20.255 1.00 93.56 159 ASN A CA 1
ATOM 1193 C C . ASN A 1 159 ? 13.286 -1.926 -20.142 1.00 93.56 159 ASN A C 1
ATOM 1195 O O . ASN A 1 159 ? 13.939 -1.090 -20.767 1.00 93.56 159 ASN A O 1
ATOM 1199 N N . VAL A 1 160 ? 13.830 -2.793 -19.294 1.00 92.62 160 VAL A N 1
ATOM 1200 C CA . VAL A 1 160 ? 15.266 -3.033 -19.175 1.00 92.62 160 VAL A CA 1
ATOM 1201 C C . VAL A 1 160 ? 15.482 -4.532 -19.271 1.00 92.62 160 VAL A C 1
ATOM 1203 O O . VAL A 1 160 ? 14.803 -5.319 -18.609 1.00 92.62 160 VAL A O 1
ATOM 1206 N N . THR A 1 161 ? 16.425 -4.933 -20.121 1.00 90.62 161 THR A N 1
ATOM 1207 C CA . THR A 1 161 ? 16.673 -6.349 -20.393 1.00 90.62 161 THR A CA 1
ATOM 1208 C C . THR A 1 161 ? 17.290 -7.066 -19.201 1.00 90.62 161 THR A C 1
ATOM 1210 O O . THR A 1 161 ? 16.953 -8.217 -18.982 1.00 90.62 161 THR A O 1
ATOM 1213 N N . SER A 1 162 ? 18.179 -6.431 -18.430 1.00 90.62 162 SER A N 1
ATOM 1214 C CA . SER A 1 162 ? 18.853 -7.072 -17.294 1.00 90.62 162 SER A CA 1
ATOM 1215 C C . SER A 1 162 ? 19.149 -6.068 -16.164 1.00 90.62 162 SER A C 1
ATOM 1217 O O . SER A 1 162 ? 19.861 -5.095 -16.424 1.00 90.62 162 SER A O 1
ATOM 1219 N N . PRO A 1 163 ? 18.675 -6.307 -14.922 1.00 90.00 163 PRO A N 1
ATOM 1220 C CA . PRO A 1 163 ? 17.720 -7.361 -14.566 1.00 90.00 163 PRO A CA 1
ATOM 1221 C C . PRO A 1 163 ? 16.386 -7.146 -15.294 1.00 90.00 163 PRO A C 1
ATOM 1223 O O . PRO A 1 163 ? 16.063 -6.010 -15.654 1.00 90.00 163 PRO A O 1
ATOM 1226 N N . ALA A 1 164 ? 15.632 -8.220 -15.533 1.00 94.06 164 ALA A N 1
ATOM 1227 C CA . ALA A 1 164 ? 14.349 -8.147 -16.218 1.00 94.06 164 ALA A CA 1
ATOM 1228 C C . ALA A 1 164 ? 13.450 -7.125 -15.516 1.00 94.06 164 ALA A C 1
ATOM 1230 O O . ALA A 1 164 ? 13.080 -7.314 -14.358 1.00 94.06 164 ALA A O 1
ATOM 1231 N N . THR A 1 165 ? 13.156 -6.021 -16.201 1.00 95.19 165 THR A N 1
ATOM 1232 C CA . THR A 1 165 ? 12.391 -4.914 -15.631 1.00 95.19 165 THR A CA 1
ATOM 1233 C C . THR A 1 165 ? 11.363 -4.422 -16.629 1.00 95.19 165 THR A C 1
ATOM 1235 O O . THR A 1 165 ? 11.706 -4.133 -17.778 1.00 95.19 165 THR A O 1
ATOM 1238 N N . LEU A 1 166 ? 10.124 -4.268 -16.172 1.00 96.12 166 LEU A N 1
ATOM 1239 C CA . LEU A 1 166 ? 9.034 -3.683 -16.938 1.00 96.12 166 LEU A CA 1
ATOM 1240 C C . LEU A 1 166 ? 8.407 -2.532 -16.149 1.00 96.12 166 LEU A C 1
ATOM 1242 O O . LEU A 1 166 ? 7.784 -2.730 -15.107 1.00 96.12 166 LEU A O 1
ATOM 1246 N N . ASN A 1 167 ? 8.585 -1.319 -16.655 1.00 95.69 167 ASN A N 1
ATOM 1247 C CA . ASN A 1 167 ? 8.066 -0.097 -16.060 1.00 95.69 167 ASN A CA 1
ATOM 1248 C C . ASN A 1 167 ? 6.662 0.192 -16.582 1.00 95.69 167 ASN A C 1
ATOM 1250 O O . ASN A 1 167 ? 6.405 -0.004 -17.767 1.00 95.69 167 ASN A O 1
ATOM 1254 N N . LEU A 1 168 ? 5.801 0.725 -15.722 1.00 95.31 168 LEU A N 1
ATOM 1255 C CA . LEU A 1 168 ? 4.453 1.178 -16.043 1.00 95.31 168 LEU A CA 1
ATOM 1256 C C . LEU A 1 168 ? 4.252 2.599 -15.516 1.00 95.31 168 LEU A C 1
ATOM 1258 O O . LEU A 1 168 ? 4.474 2.860 -14.335 1.00 95.31 168 LEU A O 1
ATOM 1262 N N . TYR A 1 169 ? 3.835 3.517 -16.383 1.00 94.38 169 TYR A N 1
ATOM 1263 C CA . TYR A 1 169 ? 3.482 4.885 -16.006 1.00 94.38 169 TYR A CA 1
ATOM 1264 C C . TYR A 1 169 ? 2.332 5.408 -16.858 1.00 94.38 169 TYR A C 1
ATOM 1266 O O . TYR A 1 169 ? 2.088 4.940 -17.965 1.00 94.38 169 TYR A O 1
ATOM 1274 N N . LEU A 1 170 ? 1.610 6.384 -16.339 1.00 91.81 170 LEU A N 1
ATOM 1275 C CA . LEU A 1 170 ? 0.488 7.022 -16.997 1.00 91.81 170 LEU A CA 1
ATOM 1276 C C . LEU A 1 170 ? 0.981 8.075 -17.993 1.00 91.81 170 LEU A C 1
ATOM 1278 O O . LEU A 1 170 ? 1.784 8.943 -17.655 1.00 91.81 170 LEU A O 1
ATOM 1282 N N . ALA A 1 171 ? 0.482 8.013 -19.226 1.00 84.19 171 ALA A N 1
ATOM 1283 C CA . ALA A 1 171 ? 0.687 9.050 -20.237 1.00 84.19 171 ALA A CA 1
ATOM 1284 C C . ALA A 1 171 ? -0.289 10.227 -20.071 1.00 84.19 171 ALA A C 1
ATOM 1286 O O . ALA A 1 171 ? -0.020 11.335 -20.533 1.00 84.19 171 ALA A O 1
ATOM 1287 N N . GLN A 1 172 ? -1.429 9.973 -19.428 1.00 83.06 172 GLN A N 1
ATOM 1288 C CA . GLN A 1 172 ? -2.495 10.929 -19.141 1.00 83.06 172 GLN A CA 1
ATOM 1289 C C . GLN A 1 172 ? -3.216 10.540 -17.843 1.00 83.06 172 GLN A C 1
ATOM 1291 O O . GLN A 1 172 ? -2.881 9.532 -17.235 1.00 83.06 172 GLN A O 1
ATOM 1296 N N . GLY A 1 173 ? -4.211 11.315 -17.406 1.00 85.38 173 GLY A N 1
ATOM 1297 C CA . GLY A 1 173 ? -4.975 10.976 -16.199 1.00 85.38 173 GLY A CA 1
ATOM 1298 C C . GLY A 1 173 ? -5.615 9.584 -16.279 1.00 85.38 173 GLY A C 1
ATOM 1299 O O . GLY A 1 173 ? -6.076 9.176 -17.346 1.00 85.38 173 GLY A O 1
ATOM 1300 N N . LEU A 1 174 ? -5.662 8.873 -15.151 1.00 91.06 174 LEU A N 1
ATOM 1301 C CA . LEU A 1 174 ? -6.281 7.553 -15.058 1.00 91.06 174 LEU A CA 1
ATOM 1302 C C . LEU A 1 174 ? -7.815 7.695 -15.077 1.00 91.06 174 LEU A C 1
ATOM 1304 O O . LEU A 1 174 ? -8.368 8.398 -14.231 1.00 91.06 174 LEU A O 1
ATOM 1308 N N . PRO A 1 175 ? -8.548 7.072 -16.016 1.00 90.81 175 PRO A N 1
ATOM 1309 C CA . PRO A 1 175 ? -10.010 7.067 -15.989 1.00 90.81 175 PRO A CA 1
ATOM 1310 C C . PRO A 1 175 ? -10.551 6.151 -14.886 1.00 90.81 175 PRO A C 1
ATOM 1312 O O . PRO A 1 175 ? -9.934 5.147 -14.555 1.00 90.81 175 PRO A O 1
ATOM 1315 N N . ALA A 1 176 ? -11.742 6.452 -14.353 1.00 89.44 176 ALA A N 1
ATOM 1316 C CA . ALA A 1 176 ? -12.351 5.660 -13.271 1.00 89.44 176 ALA A CA 1
ATOM 1317 C C . ALA A 1 176 ? -12.520 4.171 -13.630 1.00 89.44 176 ALA A C 1
ATOM 1319 O O . ALA A 1 176 ? -12.283 3.300 -12.804 1.00 89.44 176 ALA A O 1
ATOM 1320 N N . VAL A 1 177 ? -12.876 3.877 -14.885 1.00 88.81 177 VAL A N 1
ATOM 1321 C CA . VAL A 1 177 ? -13.052 2.498 -15.378 1.00 88.81 177 VAL A CA 1
ATOM 1322 C C . VAL A 1 177 ? -11.744 1.708 -15.473 1.00 88.81 177 VAL A C 1
ATOM 1324 O O . VAL A 1 177 ? -11.785 0.498 -15.640 1.00 88.81 177 VAL A O 1
ATOM 1327 N N . GLN A 1 178 ? -10.601 2.391 -15.381 1.00 90.38 178 GLN A N 1
ATOM 1328 C CA . GLN A 1 178 ? -9.269 1.792 -15.406 1.00 90.38 178 GLN A CA 1
ATOM 1329 C C . GLN A 1 178 ? -8.647 1.723 -14.000 1.00 90.38 178 GLN A C 1
ATOM 1331 O O . GLN A 1 178 ? -7.503 1.310 -13.853 1.00 90.38 178 GLN A O 1
ATOM 1336 N N . GLU A 1 179 ? -9.345 2.127 -12.937 1.00 92.06 179 GLU A N 1
ATOM 1337 C CA . GLU A 1 179 ? -8.831 1.923 -11.579 1.00 92.06 179 GLU A CA 1
ATOM 1338 C C . GLU A 1 179 ? -8.827 0.439 -11.198 1.00 92.06 179 GLU A C 1
ATOM 1340 O O . GLU A 1 179 ? -9.696 -0.332 -11.607 1.00 92.06 179 GLU A O 1
ATOM 1345 N N . GLY A 1 180 ? -7.885 0.056 -10.338 1.00 94.00 180 GLY A N 1
ATOM 1346 C CA . GLY A 1 180 ? -7.904 -1.245 -9.683 1.00 94.00 180 GLY A CA 1
ATOM 1347 C C . GLY A 1 180 ? -6.598 -2.006 -9.812 1.00 94.00 180 GLY A C 1
ATOM 1348 O O . GLY A 1 180 ? -5.513 -1.427 -9.807 1.00 94.00 180 GLY A O 1
ATOM 1349 N N . TRP A 1 181 ? -6.714 -3.332 -9.850 1.00 95.88 181 TRP A N 1
ATOM 1350 C CA . TRP A 1 181 ? -5.575 -4.237 -9.783 1.00 95.88 181 TRP A CA 1
ATOM 1351 C C . TRP A 1 181 ? -4.974 -4.522 -11.155 1.00 95.88 181 TRP A C 1
ATOM 1353 O O . TRP A 1 181 ? -5.662 -4.908 -12.100 1.00 95.88 181 TRP A O 1
ATOM 1363 N N . TYR A 1 182 ? -3.655 -4.423 -11.199 1.00 95.69 182 TYR A N 1
ATOM 1364 C CA . TYR A 1 182 ? -2.795 -4.769 -12.312 1.00 95.69 182 TYR A CA 1
ATOM 1365 C C . TYR A 1 182 ? -1.861 -5.882 -11.864 1.00 95.69 182 TYR A C 1
ATOM 1367 O O . TYR A 1 182 ? -1.323 -5.840 -10.755 1.00 95.69 182 TYR A O 1
ATOM 1375 N N . LYS A 1 183 ? -1.661 -6.874 -12.726 1.00 95.25 183 LYS A N 1
ATOM 1376 C CA . LYS A 1 183 ? -0.646 -7.908 -12.541 1.00 95.25 183 LYS A CA 1
ATOM 1377 C C . LYS A 1 183 ? 0.507 -7.657 -13.507 1.00 95.25 183 LYS A C 1
ATOM 1379 O O . LYS A 1 183 ? 0.274 -7.403 -14.686 1.00 95.25 183 LYS A O 1
ATOM 1384 N N . CYS A 1 184 ? 1.731 -7.726 -13.005 1.00 97.12 184 CYS A N 1
ATOM 1385 C CA . CYS A 1 184 ? 2.938 -7.783 -13.814 1.00 97.12 184 CYS A CA 1
ATOM 1386 C C . CYS A 1 184 ? 3.456 -9.216 -13.852 1.00 97.12 184 CYS A C 1
ATOM 1388 O O . CYS A 1 184 ? 3.544 -9.856 -12.804 1.00 97.12 184 CYS A O 1
ATOM 1390 N N . CYS A 1 185 ? 3.830 -9.676 -15.042 1.00 96.50 185 CYS A N 1
ATOM 1391 C CA . CYS A 1 185 ? 4.408 -10.986 -15.293 1.00 96.50 185 CYS A CA 1
ATOM 1392 C C . CYS A 1 185 ? 5.839 -10.841 -15.822 1.00 96.50 185 CYS A C 1
ATOM 1394 O O . CYS A 1 185 ? 6.065 -10.081 -16.769 1.00 96.50 185 CYS A O 1
ATOM 1396 N N . LEU A 1 186 ? 6.794 -11.534 -15.190 1.00 96.56 186 LEU A N 1
ATOM 1397 C CA . LEU A 1 186 ? 8.207 -11.580 -15.579 1.00 96.56 186 LEU A CA 1
ATOM 1398 C C . LEU A 1 186 ? 8.826 -12.975 -15.362 1.00 96.56 186 LEU A C 1
ATOM 1400 O O . LEU A 1 186 ? 8.488 -13.663 -14.401 1.00 96.56 186 LEU A O 1
ATOM 1404 N N . PRO A 1 187 ? 9.822 -13.379 -16.172 1.00 95.12 187 PRO A N 1
ATOM 1405 C CA . PRO A 1 187 ? 10.421 -12.617 -17.272 1.00 95.12 187 PRO A CA 1
ATOM 1406 C C . PRO A 1 187 ? 9.620 -12.719 -18.582 1.00 95.12 187 PRO A C 1
ATOM 1408 O O . PRO A 1 187 ? 9.919 -11.988 -19.529 1.00 95.12 187 PRO A O 1
ATOM 1411 N N . THR A 1 188 ? 8.636 -13.620 -18.624 1.00 95.81 188 THR A N 1
ATOM 1412 C CA . THR A 1 188 ? 7.716 -13.904 -19.732 1.00 95.81 188 THR A CA 1
ATOM 1413 C C . THR A 1 188 ? 6.337 -13.288 -19.477 1.00 95.81 188 THR A C 1
ATOM 1415 O O . THR A 1 188 ? 6.065 -12.756 -18.399 1.00 95.81 188 THR A O 1
ATOM 1418 N N . ASP A 1 189 ? 5.468 -13.313 -20.484 1.00 94.56 189 ASP A N 1
ATOM 1419 C CA . ASP A 1 189 ? 4.113 -12.767 -20.410 1.00 94.56 189 ASP A CA 1
ATOM 1420 C C . ASP A 1 189 ? 3.189 -13.577 -19.486 1.00 94.56 189 ASP A C 1
ATOM 1422 O O . ASP A 1 189 ? 3.544 -14.643 -18.985 1.00 94.56 189 ASP A O 1
ATOM 1426 N N . CYS A 1 190 ? 1.989 -13.049 -19.236 1.00 94.25 190 CYS A N 1
ATOM 1427 C CA . CYS A 1 190 ? 1.051 -13.635 -18.281 1.00 94.25 190 CYS A CA 1
ATOM 1428 C C . CYS A 1 190 ? 0.356 -14.918 -18.761 1.00 94.25 190 CYS A C 1
ATOM 1430 O O . CYS A 1 190 ? -0.429 -15.483 -17.996 1.00 94.25 190 CYS A O 1
ATOM 1432 N N . SER A 1 191 ? 0.603 -15.360 -19.997 1.00 92.81 191 SER A N 1
ATOM 1433 C CA . SER A 1 191 ? 0.072 -16.624 -20.521 1.00 92.81 191 SER A CA 1
ATOM 1434 C C . SER A 1 191 ? 0.944 -17.814 -20.114 1.00 92.81 191 SER A C 1
ATOM 1436 O O . SER A 1 191 ? 0.475 -18.952 -20.124 1.00 92.81 191 SER A O 1
ATOM 1438 N N . ASP A 1 192 ? 2.207 -17.567 -19.752 1.00 93.75 192 ASP A N 1
ATOM 1439 C CA . ASP A 1 192 ? 3.122 -18.588 -19.251 1.00 93.75 192 ASP A CA 1
ATOM 1440 C C . ASP A 1 192 ? 2.788 -18.934 -17.787 1.00 93.75 192 ASP A C 1
ATOM 1442 O O . ASP A 1 192 ? 2.919 -18.079 -16.907 1.00 93.75 192 ASP A O 1
ATOM 1446 N N . PRO A 1 193 ? 2.401 -20.185 -17.475 1.00 91.06 193 PRO A N 1
ATOM 1447 C CA . PRO A 1 193 ? 2.064 -20.585 -16.109 1.00 91.06 193 PRO A CA 1
ATOM 1448 C C . PRO A 1 193 ? 3.258 -20.553 -15.143 1.00 91.06 193 PRO A C 1
ATOM 1450 O O . PRO A 1 193 ? 3.051 -20.626 -13.934 1.00 91.06 193 PRO A O 1
ATOM 1453 N N . ASN A 1 194 ? 4.493 -20.468 -15.650 1.00 91.12 194 ASN A N 1
ATOM 1454 C CA . ASN A 1 194 ? 5.711 -20.412 -14.840 1.00 91.12 194 ASN A CA 1
ATOM 1455 C C . ASN A 1 194 ? 6.259 -18.986 -14.682 1.00 91.12 194 ASN A C 1
ATOM 1457 O O . ASN A 1 194 ? 7.321 -18.808 -14.079 1.00 91.12 194 ASN A O 1
ATOM 1461 N N . THR A 1 195 ? 5.576 -17.974 -15.228 1.00 94.81 195 THR A N 1
ATOM 1462 C CA . THR A 1 195 ? 5.971 -16.578 -15.034 1.00 94.81 195 THR A CA 1
ATOM 1463 C C . THR A 1 195 ? 5.782 -16.167 -13.573 1.00 94.81 195 THR A C 1
ATOM 1465 O O . THR A 1 195 ? 4.871 -16.624 -12.879 1.00 94.81 195 THR A O 1
ATOM 1468 N N . ASN A 1 196 ? 6.647 -15.287 -13.082 1.00 95.50 196 ASN A N 1
ATOM 1469 C CA . ASN A 1 196 ? 6.493 -14.697 -11.759 1.00 95.50 196 ASN A CA 1
ATOM 1470 C C . ASN A 1 196 ? 5.471 -13.575 -11.847 1.00 95.50 196 ASN A C 1
ATOM 1472 O O . ASN A 1 196 ? 5.524 -12.768 -12.772 1.00 95.50 196 ASN A O 1
ATOM 1476 N N . ILE A 1 197 ? 4.579 -13.502 -10.863 1.00 95.44 197 ILE A N 1
ATOM 1477 C CA . ILE A 1 197 ? 3.467 -12.557 -10.872 1.00 95.44 197 ILE A CA 1
ATOM 1478 C C . ILE A 1 197 ? 3.546 -11.659 -9.646 1.00 95.44 197 ILE A C 1
ATOM 1480 O O . ILE A 1 197 ? 3.731 -12.135 -8.525 1.00 95.44 197 ILE A O 1
ATOM 1484 N N . ILE A 1 198 ? 3.344 -10.362 -9.856 1.00 96.88 198 ILE A N 1
ATOM 1485 C CA . ILE A 1 198 ? 3.175 -9.392 -8.778 1.00 96.88 198 ILE A CA 1
ATOM 1486 C C . ILE A 1 198 ? 2.013 -8.443 -9.059 1.00 96.88 198 ILE A C 1
ATOM 1488 O O . ILE A 1 198 ? 1.766 -8.076 -10.205 1.00 96.88 198 ILE A O 1
ATOM 1492 N N . PHE A 1 199 ? 1.299 -8.049 -8.007 1.00 97.06 199 PHE A N 1
ATOM 1493 C CA . PHE A 1 199 ? 0.101 -7.224 -8.086 1.00 97.06 199 PHE A CA 1
ATOM 1494 C C . PHE A 1 199 ? 0.338 -5.808 -7.559 1.00 97.06 199 PHE A C 1
ATOM 1496 O O . PHE A 1 199 ? 0.899 -5.611 -6.477 1.00 97.06 199 PHE A O 1
ATOM 1503 N N . ALA A 1 200 ? -0.169 -4.836 -8.310 1.00 97.19 200 ALA A N 1
ATOM 1504 C CA . ALA A 1 200 ? -0.196 -3.422 -7.972 1.00 97.19 200 ALA A CA 1
ATOM 1505 C C . ALA A 1 200 ? -1.620 -2.884 -8.144 1.00 97.19 200 ALA A C 1
ATOM 1507 O O . ALA A 1 200 ? -2.256 -3.133 -9.165 1.00 97.19 200 ALA A O 1
ATOM 1508 N N . ASN A 1 201 ? -2.127 -2.144 -7.168 1.00 96.75 201 ASN A N 1
ATOM 1509 C CA . ASN A 1 201 ? -3.367 -1.395 -7.287 1.00 96.75 201 ASN A CA 1
ATOM 1510 C C . ASN A 1 201 ? -3.040 0.045 -7.682 1.00 96.75 201 ASN A C 1
ATOM 1512 O O . ASN A 1 201 ? -2.235 0.688 -7.008 1.00 96.75 201 ASN A O 1
ATOM 1516 N N . ILE A 1 202 ? -3.648 0.539 -8.759 1.00 95.69 202 ILE A N 1
ATOM 1517 C CA . ILE A 1 202 ? -3.482 1.918 -9.225 1.00 95.69 202 ILE A CA 1
ATOM 1518 C C . ILE A 1 202 ? -4.837 2.625 -9.156 1.00 95.69 202 ILE A C 1
ATOM 1520 O O . ILE A 1 202 ? -5.829 2.135 -9.703 1.00 95.69 202 ILE A O 1
ATOM 1524 N N . PHE A 1 203 ? -4.880 3.771 -8.478 1.00 95.12 203 PHE A N 1
ATOM 1525 C CA . PHE A 1 203 ? -6.121 4.470 -8.125 1.00 95.12 203 PHE A CA 1
ATOM 1526 C C . PHE A 1 203 ? -5.939 5.996 -8.147 1.00 95.12 203 PHE A C 1
ATOM 1528 O O . PHE A 1 203 ? -4.823 6.483 -8.007 1.00 95.12 203 PHE A O 1
ATOM 1535 N N . ARG A 1 204 ? -7.023 6.765 -8.315 1.00 92.31 204 ARG A N 1
ATOM 1536 C CA . ARG A 1 204 ? -6.994 8.220 -8.584 1.00 92.31 204 ARG A CA 1
ATOM 1537 C C . ARG A 1 204 ? -7.084 9.127 -7.366 1.00 92.31 204 ARG A C 1
ATOM 1539 O O . ARG A 1 204 ? -6.570 10.243 -7.365 1.00 92.31 204 ARG A O 1
ATOM 1546 N N . PHE A 1 205 ? -7.841 8.695 -6.367 1.00 93.88 205 PHE A N 1
ATOM 1547 C CA . PHE A 1 205 ? -8.136 9.496 -5.182 1.00 93.88 205 PHE A CA 1
ATOM 1548 C C . PHE A 1 205 ? -7.462 8.872 -3.971 1.00 93.88 205 PHE A C 1
ATOM 1550 O O . PHE A 1 205 ? -6.236 8.815 -3.920 1.00 93.88 205 PHE A O 1
ATOM 1557 N N . ALA A 1 206 ? -8.238 8.411 -3.000 1.00 95.19 206 ALA A N 1
ATOM 1558 C CA . ALA A 1 206 ? -7.747 7.662 -1.865 1.00 95.19 206 ALA A CA 1
ATOM 1559 C C . ALA A 1 206 ? -8.245 6.208 -1.912 1.00 95.19 206 ALA A C 1
ATOM 1561 O O . ALA A 1 206 ? -9.278 5.906 -2.518 1.00 95.19 206 ALA A O 1
ATOM 1562 N N . GLU A 1 207 ? -7.483 5.318 -1.279 1.00 96.88 207 GLU A N 1
ATOM 1563 C CA . GLU A 1 207 ? -7.764 3.885 -1.178 1.00 96.88 207 GLU A CA 1
ATOM 1564 C C . GLU A 1 207 ? -7.618 3.403 0.270 1.00 96.88 207 GLU A C 1
ATOM 1566 O O . GLU A 1 207 ? -6.896 4.011 1.070 1.00 96.88 207 GLU A O 1
ATOM 1571 N N . ILE A 1 208 ? -8.303 2.309 0.613 1.00 97.38 208 ILE A N 1
ATOM 1572 C CA . ILE A 1 208 ? -8.102 1.616 1.887 1.00 97.38 208 ILE A CA 1
ATOM 1573 C C . ILE A 1 208 ? -7.061 0.515 1.678 1.00 97.38 208 ILE A C 1
ATOM 1575 O O . ILE A 1 208 ? -7.364 -0.588 1.209 1.00 97.38 208 ILE A O 1
ATOM 1579 N N . GLU A 1 209 ? -5.827 0.815 2.078 1.00 95.69 209 GLU A N 1
ATOM 1580 C CA . GLU A 1 209 ? -4.687 -0.100 1.999 1.00 95.69 209 GLU A CA 1
ATOM 1581 C C . GLU A 1 209 ? -4.942 -1.363 2.828 1.00 95.69 209 GLU A C 1
ATOM 1583 O O . GLU A 1 209 ? -4.749 -2.488 2.356 1.00 95.69 209 GLU A O 1
ATOM 1588 N N . SER A 1 210 ? -5.428 -1.188 4.060 1.00 95.69 210 SER A N 1
ATOM 1589 C CA . SER A 1 210 ? -5.768 -2.302 4.943 1.00 95.69 210 SER A CA 1
ATOM 1590 C C . SER A 1 210 ? -6.804 -1.927 6.001 1.00 95.69 210 SER A C 1
ATOM 1592 O O . SER A 1 210 ? -6.960 -0.766 6.378 1.00 95.69 210 SER A O 1
ATOM 1594 N N . PHE A 1 211 ? -7.519 -2.942 6.485 1.00 96.75 211 PHE A N 1
ATOM 1595 C CA . PHE A 1 211 ? -8.420 -2.837 7.625 1.00 96.75 211 PHE A CA 1
ATOM 1596 C C . PHE A 1 211 ? -8.228 -4.069 8.508 1.00 96.75 211 PHE A C 1
ATOM 1598 O O . PHE A 1 211 ? -8.540 -5.183 8.090 1.00 96.75 211 PHE A O 1
ATOM 1605 N N . ILE A 1 212 ? -7.628 -3.875 9.681 1.00 94.38 212 ILE A N 1
ATOM 1606 C CA . ILE A 1 212 ? -7.131 -4.960 10.536 1.00 94.38 212 ILE A CA 1
ATOM 1607 C C . ILE A 1 212 ? -7.496 -4.730 12.000 1.00 94.38 212 ILE A C 1
ATOM 1609 O O . ILE A 1 212 ? -7.685 -3.595 12.439 1.00 94.38 212 ILE A O 1
ATOM 1613 N N . VAL A 1 213 ? -7.533 -5.816 12.767 1.00 94.25 213 VAL A N 1
ATOM 1614 C CA . VAL A 1 213 ? -7.621 -5.775 14.229 1.00 94.25 213 VAL A CA 1
ATOM 1615 C C . VAL A 1 213 ? -6.221 -5.842 14.839 1.00 94.25 213 VAL A C 1
ATOM 1617 O O . VAL A 1 213 ? -5.356 -6.566 14.347 1.00 94.25 213 VAL A O 1
ATOM 1620 N N . SER A 1 214 ? -5.991 -5.089 15.910 1.00 91.75 214 SER A N 1
ATOM 1621 C CA . SER A 1 214 ? -4.815 -5.221 16.771 1.00 91.75 214 SER A CA 1
ATOM 1622 C C . SER A 1 214 ? -5.235 -5.392 18.224 1.00 91.75 214 SER A C 1
ATOM 1624 O O . SER A 1 214 ? -6.353 -5.044 18.598 1.00 91.75 214 SER A O 1
ATOM 1626 N N . ASP A 1 215 ? -4.313 -5.891 19.045 1.00 90.56 215 ASP A N 1
ATOM 1627 C CA . ASP A 1 215 ? -4.512 -6.094 20.483 1.00 90.56 215 ASP A CA 1
ATOM 1628 C C . ASP A 1 215 ? -5.686 -7.037 20.817 1.00 90.56 215 ASP A C 1
ATOM 1630 O O . ASP A 1 215 ? -6.254 -6.951 21.898 1.00 90.56 215 ASP A O 1
ATOM 1634 N N . LEU A 1 216 ? -6.056 -7.945 19.902 1.00 86.44 216 LEU A N 1
ATOM 1635 C CA . LEU A 1 216 ? -7.103 -8.937 20.159 1.00 86.44 216 LEU A CA 1
ATOM 1636 C C . LEU A 1 216 ? -6.636 -9.920 21.253 1.00 86.44 216 LEU A C 1
ATOM 1638 O O . LEU A 1 216 ? -5.576 -10.534 21.080 1.00 86.44 216 LEU A O 1
ATOM 1642 N N . PRO A 1 217 ? -7.383 -10.096 22.361 1.00 83.69 217 PRO A N 1
ATOM 1643 C CA . PRO A 1 217 ? -6.992 -11.007 23.431 1.00 83.69 217 PRO A CA 1
ATOM 1644 C C . PRO A 1 217 ? -6.892 -12.458 22.949 1.00 83.69 217 PRO A C 1
ATOM 1646 O O . PRO A 1 217 ? -7.759 -12.948 22.229 1.00 83.69 217 PRO A O 1
ATOM 1649 N N . PHE A 1 218 ? -5.851 -13.168 23.391 1.00 79.69 218 PHE A N 1
ATOM 1650 C CA . PHE A 1 218 ? -5.700 -14.601 23.105 1.00 79.69 218 PHE A CA 1
ATOM 1651 C C . PHE A 1 218 ? -6.710 -15.461 23.875 1.00 79.69 218 PHE A C 1
ATOM 1653 O O . PHE A 1 218 ? -7.184 -16.469 23.354 1.00 79.69 218 PHE A O 1
ATOM 1660 N N . ASP A 1 219 ? -7.025 -15.073 25.113 1.00 78.12 219 ASP A N 1
ATOM 1661 C CA . ASP A 1 219 ? -8.031 -15.738 25.935 1.00 78.12 219 ASP A CA 1
ATOM 1662 C C . ASP A 1 219 ? -9.383 -15.039 25.773 1.00 78.12 219 ASP A C 1
ATOM 1664 O O . ASP A 1 219 ? -9.646 -13.996 26.374 1.00 78.12 219 ASP A O 1
ATOM 1668 N N . MET A 1 220 ? -10.246 -15.639 24.955 1.00 73.31 220 MET A N 1
ATOM 1669 C CA . MET A 1 220 ? -11.581 -15.114 24.670 1.00 73.31 220 MET A CA 1
ATOM 1670 C C . MET A 1 220 ? -12.616 -15.463 25.754 1.00 73.31 220 MET A C 1
ATOM 1672 O O . MET A 1 220 ? -13.802 -15.178 25.594 1.00 73.31 220 MET A O 1
ATOM 1676 N N . THR A 1 221 ? -12.199 -16.104 26.852 1.00 75.88 221 THR A N 1
ATOM 1677 C CA . THR A 1 221 ? -13.091 -16.445 27.972 1.00 75.88 221 THR A CA 1
ATOM 1678 C C . THR A 1 221 ? -13.156 -15.350 29.037 1.00 75.88 221 THR A C 1
ATOM 1680 O O . THR A 1 221 ? -14.063 -15.357 29.872 1.00 75.88 221 THR A O 1
ATOM 1683 N N . VAL A 1 222 ? -12.234 -14.382 28.991 1.00 74.94 222 VAL A N 1
ATOM 1684 C CA . VAL A 1 222 ? -12.181 -13.241 29.909 1.00 74.94 222 VAL A CA 1
ATOM 1685 C C . VAL A 1 222 ? -12.941 -12.061 29.309 1.00 74.94 222 VAL A C 1
ATOM 1687 O O . VAL A 1 222 ? -12.607 -11.583 28.227 1.00 74.94 222 VAL A O 1
ATOM 1690 N N . TYR A 1 223 ? -13.952 -11.574 30.032 1.00 77.38 223 TYR A N 1
ATOM 1691 C CA . TYR A 1 223 ? -14.751 -10.410 29.647 1.00 77.38 223 TYR A CA 1
ATOM 1692 C C . TYR A 1 223 ? -14.569 -9.250 30.641 1.00 77.38 223 TYR A C 1
ATOM 1694 O O . TYR A 1 223 ? -14.419 -9.482 31.840 1.00 77.38 223 TYR A O 1
ATOM 1702 N N . SER A 1 224 ? -14.612 -7.989 30.201 1.00 84.94 224 SER A N 1
ATOM 1703 C CA . SER A 1 224 ? -14.751 -7.537 28.806 1.00 84.94 224 SER A CA 1
ATOM 1704 C C . SER A 1 224 ? -13.437 -7.620 28.026 1.00 84.94 224 SER A C 1
ATOM 1706 O O . SER A 1 224 ? -12.380 -7.275 28.549 1.00 84.94 224 SER A O 1
ATOM 1708 N N . GLN A 1 225 ? -13.518 -8.017 26.761 1.00 86.56 225 GLN A N 1
ATOM 1709 C CA . GLN A 1 225 ? -12.387 -7.990 25.839 1.00 86.56 225 GLN A CA 1
ATOM 1710 C C . GLN A 1 225 ? -12.190 -6.580 25.292 1.00 86.56 225 GLN A C 1
ATOM 1712 O O . GLN A 1 225 ? -13.161 -5.912 24.938 1.00 86.56 225 GLN A O 1
ATOM 1717 N N . GLU A 1 226 ? -10.938 -6.148 25.181 1.00 91.25 226 GLU A N 1
ATOM 1718 C CA . GLU A 1 226 ? -10.571 -4.866 24.584 1.00 91.25 226 GLU A CA 1
ATOM 1719 C C . GLU A 1 226 ? -9.619 -5.097 23.419 1.00 91.25 226 GLU A C 1
ATOM 1721 O O . GLU A 1 226 ? -8.659 -5.852 23.541 1.00 91.25 226 GLU A O 1
ATOM 1726 N N . TYR A 1 227 ? -9.890 -4.451 22.290 1.00 91.56 227 TYR A N 1
ATOM 1727 C CA . TYR A 1 227 ? -9.050 -4.515 21.098 1.00 91.56 227 TYR A CA 1
ATOM 1728 C C . TYR A 1 227 ? -9.239 -3.261 20.248 1.00 91.56 227 TYR A C 1
ATOM 1730 O O . TYR A 1 227 ? -10.053 -2.389 20.557 1.00 91.56 227 TYR A O 1
ATOM 1738 N N . LYS A 1 228 ? -8.467 -3.136 19.168 1.00 94.12 228 LYS A N 1
ATOM 1739 C CA . LYS A 1 228 ? -8.506 -1.956 18.301 1.00 94.12 228 LYS A CA 1
ATOM 1740 C C . LYS A 1 228 ? -8.760 -2.332 16.857 1.00 94.12 228 LYS A C 1
ATOM 1742 O O . LYS A 1 228 ? -8.136 -3.246 16.326 1.00 94.12 228 LYS A O 1
ATOM 1747 N N . LEU A 1 229 ? -9.623 -1.568 16.203 1.00 96.19 229 LEU A N 1
ATOM 1748 C CA . LEU A 1 229 ? -9.780 -1.590 14.755 1.00 96.19 229 LEU A CA 1
ATOM 1749 C C . LEU A 1 229 ? -8.874 -0.525 14.154 1.00 96.19 229 LEU A C 1
ATOM 1751 O O . LEU A 1 229 ? -8.897 0.621 14.599 1.00 96.19 229 LEU A O 1
ATOM 1755 N N . ASN A 1 230 ? -8.091 -0.896 13.147 1.00 96.12 230 ASN A N 1
ATOM 1756 C CA . ASN A 1 230 ? -7.201 0.007 12.433 1.00 96.12 230 ASN A CA 1
ATOM 1757 C C . ASN A 1 230 ? -7.552 0.009 10.949 1.00 96.12 230 ASN A C 1
ATOM 1759 O O . ASN A 1 230 ? -7.352 -0.993 10.263 1.00 96.12 230 ASN A O 1
ATOM 1763 N N . CYS A 1 231 ? -8.036 1.145 10.456 1.00 97.56 231 CYS A N 1
ATOM 1764 C CA . CYS A 1 231 ? -8.230 1.389 9.034 1.00 97.56 231 CYS A CA 1
ATOM 1765 C C . CYS A 1 231 ? -7.097 2.268 8.504 1.00 97.56 231 CYS A C 1
ATOM 1767 O O . CYS A 1 231 ? -6.887 3.379 8.995 1.00 97.56 231 CYS A O 1
ATOM 1769 N N . ILE A 1 232 ? -6.341 1.755 7.535 1.00 96.81 232 ILE A N 1
ATOM 1770 C CA . ILE A 1 232 ? -5.215 2.453 6.919 1.00 96.81 232 ILE A CA 1
ATOM 1771 C C . ILE A 1 232 ? -5.655 2.966 5.553 1.00 96.81 232 ILE A C 1
ATOM 1773 O O . ILE A 1 232 ? -5.976 2.191 4.652 1.00 96.81 232 ILE A O 1
ATOM 1777 N N . LYS A 1 233 ? -5.662 4.290 5.426 1.00 96.50 233 LYS A N 1
ATOM 1778 C CA . LYS A 1 233 ? -5.982 5.024 4.205 1.00 96.50 233 LYS A CA 1
ATOM 1779 C C . LYS A 1 233 ? -4.685 5.497 3.554 1.00 96.50 233 LYS A C 1
ATOM 1781 O O . LYS A 1 233 ? -3.774 5.930 4.256 1.00 96.50 233 LYS A O 1
ATOM 1786 N N . ILE A 1 234 ? -4.630 5.481 2.226 1.00 95.94 234 ILE A N 1
ATOM 1787 C CA . ILE A 1 234 ? -3.495 5.941 1.410 1.00 95.94 234 ILE A CA 1
ATOM 1788 C C . ILE A 1 234 ? -3.984 6.818 0.246 1.00 95.94 234 ILE A C 1
ATOM 1790 O O . ILE A 1 234 ? -5.128 6.693 -0.186 1.00 95.94 234 ILE A O 1
ATOM 1794 N N . GLY A 1 235 ? -3.136 7.715 -0.272 1.00 94.50 235 GLY A N 1
ATOM 1795 C CA . GLY A 1 235 ? -3.392 8.443 -1.522 1.00 94.50 235 GLY A CA 1
ATOM 1796 C C . GLY A 1 235 ? -3.779 9.905 -1.337 1.00 94.50 235 GLY A C 1
ATOM 1797 O O . GLY A 1 235 ? -3.143 10.625 -0.573 1.00 94.50 235 GLY A O 1
ATOM 1798 N N . TYR A 1 236 ? -4.780 10.395 -2.065 1.00 94.06 236 TYR A N 1
ATOM 1799 C CA . TYR A 1 236 ? -5.133 11.816 -2.065 1.00 94.06 236 TYR A CA 1
ATOM 1800 C C . TYR A 1 236 ? -5.469 12.331 -0.658 1.00 94.06 236 TYR A C 1
ATOM 1802 O O . TYR A 1 236 ? -6.140 11.662 0.123 1.00 94.06 236 TYR A O 1
ATOM 1810 N N . TYR A 1 237 ? -4.964 13.513 -0.308 1.00 92.88 237 TYR A N 1
ATOM 1811 C CA . TYR A 1 237 ? -5.026 14.039 1.060 1.00 92.88 237 TYR A CA 1
ATOM 1812 C C . TYR A 1 237 ? -6.413 14.576 1.457 1.00 92.88 237 TYR A C 1
ATOM 1814 O O . TYR A 1 237 ? -6.630 14.815 2.636 1.00 92.88 237 TYR A O 1
ATOM 1822 N N . ARG A 1 238 ? -7.335 14.799 0.507 1.00 93.12 238 ARG A N 1
ATOM 1823 C CA . ARG A 1 238 ? -8.703 15.306 0.741 1.00 93.12 238 ARG A CA 1
ATOM 1824 C C . ARG A 1 238 ? -9.745 14.248 0.407 1.00 93.12 238 ARG A C 1
ATOM 1826 O O . ARG A 1 238 ? -9.654 13.634 -0.652 1.00 93.12 238 ARG A O 1
ATOM 1833 N N . TYR A 1 239 ? -10.732 14.080 1.278 1.00 95.00 239 TYR A N 1
ATOM 1834 C CA . TYR A 1 239 ? -11.824 13.119 1.118 1.00 95.00 239 TYR A CA 1
ATOM 1835 C C . TYR A 1 239 ? -13.031 13.551 1.966 1.00 95.00 239 TYR A C 1
ATOM 1837 O O . TYR A 1 239 ? -12.878 14.251 2.971 1.00 95.00 239 TYR A O 1
ATOM 1845 N N . ASP A 1 240 ? -14.235 13.177 1.537 1.00 95.25 240 ASP A N 1
ATOM 1846 C CA . ASP A 1 240 ? -15.489 13.663 2.128 1.00 95.25 240 ASP A CA 1
ATOM 1847 C C . ASP A 1 240 ? -15.753 13.050 3.501 1.00 95.25 240 ASP A C 1
ATOM 1849 O O . ASP A 1 240 ? -16.372 13.683 4.359 1.00 95.25 240 ASP A O 1
ATOM 1853 N N . GLY A 1 241 ? -15.193 11.875 3.772 1.00 95.06 241 GLY A N 1
ATOM 1854 C CA . GLY A 1 241 ? -15.255 11.286 5.094 1.00 95.06 241 GLY A CA 1
ATOM 1855 C C . GLY A 1 241 ? -14.576 9.935 5.199 1.00 95.06 241 GLY A C 1
ATOM 1856 O O . GLY A 1 241 ? -14.202 9.304 4.213 1.00 95.06 241 GLY A O 1
ATOM 1857 N N . ILE A 1 242 ? -14.415 9.485 6.436 1.00 96.81 242 ILE A N 1
ATOM 1858 C CA . ILE A 1 242 ? -14.044 8.107 6.730 1.00 96.81 242 ILE A CA 1
ATOM 1859 C C . ILE A 1 242 ? -14.828 7.635 7.944 1.00 96.81 242 ILE A C 1
ATOM 1861 O O . ILE A 1 242 ? -14.963 8.353 8.940 1.00 96.81 242 ILE A O 1
ATOM 1865 N N . SER A 1 243 ? -15.366 6.425 7.861 1.00 96.44 243 SER A N 1
ATOM 1866 C CA . SER A 1 243 ? -16.146 5.831 8.935 1.00 96.44 243 SER A CA 1
ATOM 1867 C C . SER A 1 243 ? -15.763 4.379 9.169 1.00 96.44 243 SER A C 1
ATOM 1869 O O . SER A 1 243 ? -15.400 3.651 8.249 1.00 96.44 243 SER A O 1
ATOM 1871 N N . MET A 1 244 ? -15.845 3.960 10.427 1.00 97.19 244 MET A N 1
ATOM 1872 C CA . MET A 1 244 ? -15.782 2.561 10.828 1.00 97.19 244 MET A CA 1
ATOM 1873 C C . MET A 1 244 ? -17.090 2.209 11.517 1.00 97.19 244 MET A C 1
ATOM 1875 O O . MET A 1 244 ? -17.550 2.940 12.394 1.00 97.19 244 MET A O 1
ATOM 1879 N N . SER A 1 245 ? -17.699 1.102 11.119 1.00 95.81 245 SER A N 1
ATOM 1880 C CA . SER A 1 245 ? -19.001 0.673 11.627 1.00 95.81 245 SER A CA 1
ATOM 1881 C C . SER A 1 245 ? -19.065 -0.835 11.828 1.00 95.81 245 SER A C 1
ATOM 1883 O O . SER A 1 245 ? -18.266 -1.588 11.270 1.00 95.81 245 SER A O 1
ATOM 1885 N N . ILE A 1 246 ? -20.025 -1.257 12.646 1.00 94.31 246 ILE A N 1
ATOM 1886 C CA . ILE A 1 246 ? -20.448 -2.647 12.801 1.00 94.31 246 ILE A CA 1
ATOM 1887 C C . ILE A 1 246 ? -21.915 -2.751 12.388 1.00 94.31 246 ILE A C 1
ATOM 1889 O O . ILE A 1 246 ? -22.784 -2.075 12.946 1.00 94.31 246 ILE A O 1
ATOM 1893 N N . GLY A 1 247 ? -22.196 -3.553 11.360 1.00 86.69 247 GLY A N 1
ATOM 1894 C CA . GLY A 1 247 ? -23.497 -3.507 10.687 1.00 86.69 247 GLY A CA 1
ATOM 1895 C C . GLY A 1 247 ? -23.834 -2.081 10.225 1.00 86.69 247 GLY A C 1
ATOM 1896 O O . GLY A 1 247 ? -23.042 -1.442 9.540 1.00 86.69 247 GLY A O 1
ATOM 1897 N N . SER A 1 248 ? -24.996 -1.561 10.624 1.00 86.50 248 SER A N 1
ATOM 1898 C CA . SER A 1 248 ? -25.420 -0.183 10.328 1.00 86.50 248 SER A CA 1
ATOM 1899 C C . SER A 1 248 ? -24.954 0.859 11.354 1.00 86.50 248 SER A C 1
ATOM 1901 O O . SER A 1 248 ? -25.262 2.039 11.201 1.00 86.50 248 SER A O 1
ATOM 1903 N N . THR A 1 249 ? -24.266 0.447 12.421 1.00 92.44 249 THR A N 1
ATOM 1904 C CA . THR A 1 249 ? -23.935 1.323 13.551 1.00 92.44 249 THR A CA 1
ATOM 1905 C C . THR A 1 249 ? -22.522 1.869 13.405 1.00 92.44 249 THR A C 1
ATOM 1907 O O . THR A 1 249 ? -21.543 1.123 13.468 1.00 92.44 249 THR A O 1
ATOM 1910 N N . ALA A 1 250 ? -22.410 3.185 13.213 1.00 93.88 250 ALA A N 1
ATOM 1911 C CA . ALA A 1 250 ? -21.131 3.883 13.149 1.00 93.88 250 ALA A CA 1
ATOM 1912 C C . ALA A 1 250 ? -20.455 3.907 14.524 1.00 93.88 250 ALA A C 1
ATOM 1914 O O . ALA A 1 250 ? -21.039 4.382 15.491 1.00 93.88 250 ALA A O 1
ATOM 1915 N N . LEU A 1 251 ? -19.221 3.406 14.586 1.00 94.56 251 LEU A N 1
ATOM 1916 C CA . LEU A 1 251 ? -18.352 3.417 15.769 1.00 94.56 251 LEU A CA 1
ATOM 1917 C C . LEU A 1 251 ? -17.477 4.674 15.783 1.00 94.56 251 LEU A C 1
ATOM 1919 O O . LEU A 1 251 ? -17.245 5.275 16.825 1.00 94.56 251 LEU A O 1
ATOM 1923 N N . ALA A 1 252 ? -17.031 5.094 14.602 1.00 93.94 252 ALA A N 1
ATOM 1924 C CA . ALA A 1 252 ? -16.436 6.397 14.363 1.00 93.94 252 ALA A CA 1
ATOM 1925 C C . ALA A 1 252 ? -16.852 6.882 12.978 1.00 93.94 252 ALA A C 1
ATOM 1927 O O . ALA A 1 252 ? -16.927 6.094 12.036 1.00 93.94 252 ALA A O 1
ATOM 1928 N N . SER A 1 253 ? -17.116 8.179 12.858 1.00 94.81 253 SER A N 1
ATOM 1929 C CA . SER A 1 253 ? -17.466 8.814 11.595 1.00 94.81 253 SER A CA 1
ATOM 1930 C C . SER A 1 253 ? -16.880 10.212 11.572 1.00 94.81 253 SER A C 1
ATOM 1932 O O . SER A 1 253 ? -17.184 11.031 12.440 1.00 94.81 253 SER A O 1
ATOM 1934 N N . TYR A 1 254 ? -16.051 10.476 10.573 1.00 94.81 254 TYR A N 1
ATOM 1935 C CA . TYR A 1 254 ? -15.454 11.778 10.333 1.00 94.81 254 TYR A CA 1
ATOM 1936 C C . TYR A 1 254 ? -15.867 12.272 8.953 1.00 94.81 254 TYR A C 1
ATOM 1938 O O . TYR A 1 254 ? -16.015 11.477 8.028 1.00 94.81 254 TYR A O 1
ATOM 1946 N N . THR A 1 255 ? -16.047 13.582 8.826 1.00 94.88 255 THR A N 1
ATOM 1947 C CA . THR A 1 255 ? -16.504 14.242 7.597 1.00 94.88 255 THR A CA 1
ATOM 1948 C C . THR A 1 255 ? -15.571 15.390 7.239 1.00 94.88 255 THR A C 1
ATOM 1950 O O . THR A 1 255 ? -15.022 16.023 8.142 1.00 94.88 255 THR A O 1
ATOM 1953 N N . ASN A 1 256 ? -15.475 15.723 5.952 1.00 93.25 256 ASN A N 1
ATOM 1954 C CA . ASN A 1 256 ? -14.661 16.810 5.407 1.00 93.25 256 ASN A CA 1
ATOM 1955 C C . ASN A 1 256 ? -13.186 16.702 5.837 1.00 93.25 256 ASN A C 1
ATOM 1957 O O . ASN A 1 256 ? -12.610 17.618 6.434 1.00 93.25 256 ASN A O 1
ATOM 1961 N N . CYS A 1 257 ? -12.592 15.540 5.577 1.00 94.44 257 CYS A N 1
ATOM 1962 C CA . CYS A 1 257 ? -11.238 15.225 5.995 1.00 94.44 257 CYS A CA 1
ATOM 1963 C C . CYS A 1 257 ? -10.191 15.791 5.029 1.00 94.44 257 CYS A C 1
ATOM 1965 O O . CYS A 1 257 ? -10.317 15.730 3.804 1.00 94.44 257 CYS A O 1
ATOM 1967 N N . ASP A 1 258 ? -9.112 16.322 5.598 1.00 91.62 258 ASP A N 1
ATOM 1968 C CA . ASP A 1 258 ? -7.952 16.812 4.857 1.00 91.62 258 ASP A CA 1
ATOM 1969 C C . ASP A 1 258 ? -6.699 16.501 5.674 1.00 91.62 258 ASP A C 1
ATOM 1971 O O . ASP A 1 258 ? -6.480 17.145 6.691 1.00 91.62 258 ASP A O 1
ATOM 1975 N N . ASP A 1 259 ? -5.878 15.538 5.251 1.00 88.38 259 ASP A N 1
ATOM 1976 C CA . ASP A 1 259 ? -4.724 15.035 6.020 1.00 88.38 259 ASP A CA 1
ATOM 1977 C C . ASP A 1 259 ? -3.643 16.095 6.277 1.00 88.38 259 ASP A C 1
ATOM 1979 O O . ASP A 1 259 ? -2.751 15.904 7.104 1.00 88.38 259 ASP A O 1
ATOM 1983 N N . ARG A 1 260 ? -3.691 17.225 5.562 1.00 85.81 260 ARG A N 1
ATOM 1984 C CA . ARG A 1 260 ? -2.784 18.361 5.791 1.00 85.81 260 ARG A CA 1
ATOM 1985 C C . ARG A 1 260 ? -3.179 19.165 7.030 1.00 85.81 260 ARG A C 1
ATOM 1987 O O . ARG A 1 260 ? -2.394 19.986 7.498 1.00 85.81 260 ARG A O 1
ATOM 1994 N N . PHE A 1 261 ? -4.388 18.941 7.537 1.00 83.25 261 PHE A N 1
ATOM 1995 C CA . PHE A 1 261 ? -4.954 19.569 8.718 1.00 83.25 261 PHE A CA 1
ATOM 1996 C C . PHE A 1 261 ? -5.459 18.491 9.687 1.00 83.25 261 PHE A C 1
ATOM 1998 O O . PHE A 1 261 ? -5.820 17.384 9.305 1.00 83.25 261 PHE A O 1
ATOM 2005 N N . SER A 1 262 ? -5.554 18.807 10.973 1.00 75.69 262 SER A N 1
ATOM 2006 C CA . SER A 1 262 ? -6.026 17.838 11.975 1.00 75.69 262 SER A CA 1
ATOM 2007 C C . SER A 1 262 ? -7.560 17.762 12.066 1.00 75.69 262 SER A C 1
ATOM 2009 O O . SER A 1 262 ? -8.099 17.704 13.168 1.00 75.69 262 SER A O 1
ATOM 2011 N N . TYR A 1 263 ? -8.281 17.805 10.936 1.00 83.19 263 TYR A N 1
ATOM 2012 C CA . TYR A 1 263 ? -9.755 17.758 10.933 1.00 83.19 263 TYR A CA 1
ATOM 2013 C C . TYR A 1 263 ? -10.306 16.383 11.308 1.00 83.19 263 TYR A C 1
ATOM 2015 O O . TYR A 1 263 ? -11.328 16.290 11.983 1.00 83.19 263 TYR A O 1
ATOM 2023 N N . CYS A 1 264 ? -9.605 15.324 10.907 1.00 90.38 264 CYS A N 1
ATOM 2024 C CA . CYS A 1 264 ? -9.981 13.948 11.194 1.00 90.38 264 CYS A CA 1
ATOM 2025 C C . CYS A 1 264 ? -8.855 13.307 12.012 1.00 90.38 264 CYS A C 1
ATOM 2027 O O . CYS A 1 264 ? -7.768 13.114 11.466 1.00 90.38 264 CYS A O 1
ATOM 2029 N N . PRO A 1 265 ? -9.066 13.022 13.312 1.00 87.12 265 PRO A N 1
ATOM 2030 C CA . PRO A 1 265 ? -8.013 12.543 14.198 1.00 87.12 265 PRO A CA 1
ATOM 2031 C C . PRO A 1 265 ? -7.478 11.195 13.709 1.00 87.12 265 PRO A C 1
ATOM 2033 O O . PRO A 1 265 ? -8.157 10.172 13.772 1.00 87.12 265 PRO A O 1
ATOM 2036 N N . SER A 1 266 ? -6.245 11.215 13.213 1.00 90.19 266 SER A N 1
ATOM 2037 C CA . SER A 1 266 ? -5.549 10.063 12.651 1.00 90.19 266 SER A CA 1
ATOM 2038 C C . SER A 1 266 ? -4.081 10.066 13.064 1.00 90.19 266 SER A C 1
ATOM 2040 O O . SER A 1 266 ? -3.548 11.056 13.570 1.00 90.19 266 SER A O 1
ATOM 2042 N N . THR A 1 267 ? -3.417 8.929 12.877 1.00 89.94 267 THR A N 1
ATOM 2043 C CA . THR A 1 267 ? -1.966 8.806 13.043 1.00 89.94 267 THR A CA 1
ATOM 2044 C C . THR A 1 267 ? -1.306 8.763 11.672 1.00 89.94 267 THR A C 1
ATOM 2046 O O . THR A 1 267 ? -1.604 7.871 10.880 1.00 89.94 267 THR A O 1
ATOM 2049 N N . VAL A 1 268 ? -0.387 9.686 11.390 1.00 91.12 268 VAL A N 1
ATOM 2050 C CA . VAL A 1 268 ? 0.395 9.668 10.145 1.00 91.12 268 VAL A CA 1
ATOM 2051 C C . VAL A 1 268 ? 1.377 8.495 10.176 1.00 91.12 268 VAL A C 1
ATOM 2053 O O . VAL A 1 268 ? 2.167 8.382 11.110 1.00 91.12 268 VAL A O 1
ATOM 2056 N N . LEU A 1 269 ? 1.327 7.631 9.159 1.00 90.06 269 LEU A N 1
ATOM 2057 C CA . LEU A 1 269 ? 2.271 6.522 8.978 1.00 90.06 269 LEU A CA 1
ATOM 2058 C C . LEU A 1 269 ? 3.368 6.893 7.979 1.00 90.06 269 LEU A C 1
ATOM 2060 O O . LEU A 1 269 ? 4.551 6.752 8.272 1.00 90.06 269 LEU A O 1
ATOM 2064 N N . VAL A 1 270 ? 2.970 7.399 6.808 1.00 87.00 270 VAL A N 1
ATOM 2065 C CA . VAL A 1 270 ? 3.886 7.801 5.732 1.00 87.00 270 VAL A CA 1
ATOM 2066 C C . VAL A 1 270 ? 3.393 9.117 5.141 1.00 87.00 270 VAL A C 1
ATOM 2068 O O . VAL A 1 270 ? 2.472 9.147 4.324 1.00 87.00 270 VAL A O 1
ATOM 2071 N N . SER A 1 271 ? 4.012 10.227 5.549 1.00 84.88 271 SER A N 1
ATOM 2072 C CA . SER A 1 271 ? 3.624 11.571 5.095 1.00 84.88 271 SER A CA 1
ATOM 2073 C C . SER A 1 271 ? 3.791 11.739 3.588 1.00 84.88 271 SER A C 1
ATOM 2075 O O . SER A 1 271 ? 2.954 12.355 2.935 1.00 84.88 271 SER A O 1
ATOM 2077 N N . SER A 1 272 ? 4.837 11.135 3.016 1.00 82.81 272 SER A N 1
ATOM 2078 C CA . SER A 1 272 ? 5.112 11.231 1.591 1.00 82.81 272 SER A CA 1
ATOM 2079 C C . SER A 1 272 ? 4.029 10.589 0.741 1.00 82.81 272 SER A C 1
ATOM 2081 O O . SER A 1 272 ? 3.915 11.027 -0.382 1.00 82.81 272 SER A O 1
ATOM 2083 N N . ALA A 1 273 ? 3.220 9.639 1.221 1.00 86.25 273 ALA A N 1
ATOM 2084 C CA . ALA A 1 273 ? 2.123 9.012 0.469 1.00 86.25 273 ALA A CA 1
ATOM 2085 C C . ALA A 1 273 ? 0.723 9.398 0.996 1.00 86.25 273 ALA A C 1
ATOM 2087 O O . ALA A 1 273 ? -0.286 8.859 0.538 1.00 86.25 273 ALA A O 1
ATOM 2088 N N . ASN A 1 274 ? 0.665 10.332 1.957 1.00 91.00 274 ASN A N 1
ATOM 2089 C CA . ASN A 1 274 ? -0.507 10.626 2.791 1.00 91.00 274 ASN A CA 1
ATOM 2090 C C . ASN A 1 274 ? -1.167 9.346 3.338 1.00 91.00 274 ASN A C 1
ATOM 2092 O O . ASN A 1 274 ? -2.393 9.184 3.293 1.00 91.00 274 ASN A O 1
ATOM 2096 N N . THR A 1 275 ? -0.331 8.419 3.814 1.00 92.88 275 THR A N 1
ATOM 2097 C CA . THR A 1 275 ? -0.789 7.198 4.471 1.00 92.88 275 THR A CA 1
ATOM 2098 C C . THR A 1 275 ? -1.051 7.498 5.937 1.00 92.88 275 THR A C 1
ATOM 2100 O O . THR A 1 275 ? -0.134 7.866 6.682 1.00 92.88 275 THR A O 1
ATOM 2103 N N . VAL A 1 276 ? -2.301 7.332 6.352 1.00 94.19 276 VAL A N 1
ATOM 2104 C CA . VAL A 1 276 ? -2.781 7.636 7.701 1.00 94.19 276 VAL A CA 1
ATOM 2105 C C . VAL A 1 276 ? -3.577 6.460 8.256 1.00 94.19 276 VAL A C 1
ATOM 2107 O O . VAL A 1 276 ? -4.229 5.720 7.520 1.00 94.19 276 VAL A O 1
ATOM 2110 N N . ARG A 1 277 ? -3.526 6.286 9.575 1.00 95.56 277 ARG A N 1
ATOM 2111 C CA . ARG A 1 277 ? -4.251 5.245 10.301 1.00 95.56 277 ARG A CA 1
ATOM 2112 C C . ARG A 1 277 ? -5.329 5.855 11.180 1.00 95.56 277 ARG A C 1
ATOM 2114 O O . ARG A 1 277 ? -5.037 6.694 12.034 1.00 95.56 277 ARG A O 1
ATOM 2121 N N . TYR A 1 278 ? -6.544 5.356 11.010 1.00 95.75 278 TYR A N 1
ATOM 2122 C CA . TYR A 1 278 ? -7.680 5.599 11.884 1.00 95.75 278 TYR A CA 1
ATOM 2123 C C . TYR A 1 278 ? -7.834 4.429 12.839 1.00 95.75 278 TYR A C 1
ATOM 2125 O O . TYR A 1 278 ? -7.900 3.281 12.400 1.00 95.75 278 TYR A O 1
ATOM 2133 N N . THR A 1 279 ? -7.888 4.726 14.134 1.00 95.44 279 THR A N 1
ATOM 2134 C CA . THR A 1 279 ? -7.965 3.711 15.184 1.00 95.44 279 THR A CA 1
ATOM 2135 C C . THR A 1 279 ? -9.220 3.914 16.016 1.00 95.44 279 THR A C 1
ATOM 2137 O O . THR A 1 279 ? -9.463 5.012 16.513 1.00 95.44 279 THR A O 1
ATOM 2140 N N . VAL A 1 280 ? -9.994 2.846 16.194 1.00 95.31 280 VAL A N 1
ATOM 2141 C CA . VAL A 1 280 ? -11.159 2.811 17.083 1.00 95.31 280 VAL A CA 1
ATOM 2142 C C . VAL A 1 280 ? -10.913 1.762 18.153 1.00 95.31 280 VAL A C 1
ATOM 2144 O O . VAL A 1 280 ? -10.635 0.606 17.837 1.00 95.31 280 VAL A O 1
ATOM 2147 N N . ASN A 1 281 ? -11.014 2.173 19.416 1.00 94.19 281 ASN A N 1
ATOM 2148 C CA . ASN A 1 281 ? -10.962 1.254 20.547 1.00 94.19 281 ASN A CA 1
ATOM 2149 C C . ASN A 1 281 ? -12.327 0.583 20.702 1.00 94.19 281 ASN A C 1
ATOM 2151 O O . ASN A 1 281 ? -13.354 1.269 20.700 1.00 94.19 281 ASN A O 1
ATOM 2155 N N . ILE A 1 282 ? -12.316 -0.736 20.842 1.00 94.56 282 ILE A N 1
ATOM 2156 C CA . ILE A 1 282 ? -13.500 -1.568 20.992 1.00 94.56 282 ILE A CA 1
ATOM 2157 C C . ILE A 1 282 ? -13.454 -2.274 22.337 1.00 94.56 282 ILE A C 1
ATOM 2159 O O . ILE A 1 282 ? -12.421 -2.824 22.718 1.00 94.56 282 ILE A O 1
ATOM 2163 N N . THR A 1 283 ? -14.601 -2.303 23.005 1.00 93.38 283 THR A N 1
ATOM 2164 C CA . THR A 1 283 ? -14.863 -3.161 24.156 1.00 93.38 283 THR A CA 1
ATOM 2165 C C . THR A 1 283 ? -15.978 -4.139 23.791 1.00 93.38 283 THR A C 1
ATOM 2167 O O . THR A 1 283 ? -16.996 -3.744 23.224 1.00 93.38 283 THR A O 1
ATOM 2170 N N . TRP A 1 284 ? -15.798 -5.421 24.101 1.00 91.19 284 TRP A N 1
ATOM 2171 C CA . TRP A 1 284 ? -16.794 -6.465 23.869 1.00 91.19 284 TRP A CA 1
ATOM 2172 C C . TRP A 1 284 ? -17.048 -7.269 25.146 1.00 91.19 284 TRP A C 1
ATOM 2174 O O . TRP A 1 284 ? -16.127 -7.830 25.736 1.00 91.19 284 TRP A O 1
ATOM 2184 N N . ASP A 1 285 ? -18.305 -7.327 25.585 1.00 88.88 285 ASP A N 1
ATOM 2185 C CA . ASP A 1 285 ? -18.716 -7.984 26.839 1.00 88.88 285 ASP A CA 1
ATOM 2186 C C . ASP A 1 285 ? -19.292 -9.402 26.650 1.00 88.88 285 ASP A C 1
ATOM 2188 O O . ASP A 1 285 ? -19.797 -10.001 27.599 1.00 88.88 285 ASP A O 1
ATOM 2192 N N . GLY A 1 286 ? -19.224 -9.936 25.427 1.00 86.19 286 GLY A N 1
ATOM 2193 C CA . GLY A 1 286 ? -19.799 -11.231 25.051 1.00 86.19 286 GLY A CA 1
ATOM 2194 C C . GLY A 1 286 ? -21.136 -11.122 24.317 1.00 86.19 286 GLY A C 1
ATOM 2195 O O . GLY A 1 286 ? -21.526 -12.059 23.625 1.00 86.19 286 GLY A O 1
ATOM 2196 N N . MET A 1 287 ? -21.821 -9.977 24.400 1.00 87.81 287 MET A N 1
ATOM 2197 C CA . MET A 1 287 ? -23.098 -9.728 23.710 1.00 87.81 287 MET A CA 1
ATOM 2198 C C . MET A 1 287 ? -23.151 -8.372 23.002 1.00 87.81 287 MET A C 1
ATOM 2200 O O . MET A 1 287 ? -23.892 -8.203 22.030 1.00 87.81 287 MET A O 1
ATOM 2204 N N . THR A 1 288 ? -22.379 -7.405 23.481 1.00 89.94 288 THR A N 1
ATOM 2205 C CA . THR A 1 288 ? -22.419 -6.009 23.065 1.00 89.94 288 THR A CA 1
ATOM 2206 C C . THR A 1 288 ? -21.021 -5.537 22.717 1.00 89.94 288 THR A C 1
ATOM 2208 O O . THR A 1 288 ? -20.086 -5.680 23.503 1.00 89.94 288 THR A O 1
ATOM 2211 N N . VAL A 1 289 ? -20.895 -4.949 21.535 1.00 91.31 289 VAL A N 1
ATOM 2212 C CA . VAL A 1 289 ? -19.718 -4.206 21.091 1.00 91.31 289 VAL A CA 1
ATOM 2213 C C . VAL A 1 289 ? -19.931 -2.740 21.432 1.00 91.31 289 VAL A C 1
ATOM 2215 O O . VAL A 1 289 ? -20.992 -2.189 21.137 1.00 91.31 289 VAL A O 1
ATOM 2218 N N . SER A 1 290 ? -18.939 -2.090 22.028 1.00 90.06 290 SER A N 1
ATOM 2219 C CA . SER A 1 290 ? -18.993 -0.668 22.350 1.00 90.06 290 SER A CA 1
ATOM 2220 C C . SER A 1 290 ? -17.716 0.078 21.979 1.00 90.06 290 SER A C 1
ATOM 2222 O O . SER A 1 290 ? -16.622 -0.482 21.921 1.00 90.06 290 SER A O 1
ATOM 2224 N N . SER A 1 291 ? -17.878 1.372 21.702 1.00 90.69 291 SER A N 1
ATOM 2225 C CA . SER A 1 291 ? -16.788 2.322 21.499 1.00 90.69 291 SER A CA 1
ATOM 2226 C C . SER A 1 291 ? -17.201 3.688 22.043 1.00 90.69 291 SER A C 1
ATOM 2228 O O . SER A 1 291 ? -18.120 4.330 21.531 1.00 90.69 291 SER A O 1
ATOM 2230 N N . GLY A 1 292 ? -16.566 4.127 23.131 1.00 87.12 292 GLY A N 1
ATOM 2231 C CA . GLY A 1 292 ? -16.984 5.337 23.843 1.00 87.12 292 GLY A CA 1
ATOM 2232 C C . GLY A 1 292 ? -18.425 5.223 24.356 1.00 87.12 292 GLY A C 1
ATOM 2233 O O . GLY A 1 292 ? -18.730 4.351 25.162 1.00 87.12 292 GLY A O 1
ATOM 2234 N N . SER A 1 293 ? -19.313 6.111 23.899 1.00 83.19 293 SER A N 1
ATOM 2235 C CA . SER A 1 293 ? -20.744 6.103 24.245 1.00 83.19 293 SER A CA 1
ATOM 2236 C C . SER A 1 293 ? -21.613 5.250 23.314 1.00 83.19 293 SER A C 1
ATOM 2238 O O . SER A 1 293 ? -22.814 5.125 23.553 1.00 83.19 293 SER A O 1
ATOM 2240 N N . ILE A 1 294 ? -21.039 4.695 22.245 1.00 88.69 294 ILE A N 1
ATOM 2241 C CA . ILE A 1 294 ? -21.755 3.898 21.246 1.00 88.69 294 ILE A CA 1
ATOM 2242 C C . ILE A 1 294 ? -21.753 2.440 21.693 1.00 88.69 294 ILE A C 1
ATOM 2244 O O . ILE A 1 294 ? -20.713 1.919 22.092 1.00 88.69 294 ILE A O 1
ATOM 2248 N N . SER A 1 295 ? -22.900 1.770 21.591 1.00 85.81 295 SER A N 1
ATOM 2249 C CA . SER A 1 295 ? -23.025 0.336 21.841 1.00 85.81 295 SER A CA 1
ATOM 2250 C C . SER A 1 295 ? -23.956 -0.325 20.827 1.00 85.81 295 SER A C 1
ATOM 2252 O O . SER A 1 295 ? -24.934 0.267 20.371 1.00 85.81 295 SER A O 1
ATOM 2254 N N . GLN A 1 296 ? -23.634 -1.559 20.455 1.00 88.12 296 GLN A N 1
ATOM 2255 C CA . GLN A 1 296 ? -24.378 -2.358 19.494 1.00 88.12 296 GLN A CA 1
ATOM 2256 C C . GLN A 1 296 ? -24.410 -3.806 19.972 1.00 88.12 296 GLN A C 1
ATOM 2258 O O . GLN A 1 296 ? -23.366 -4.409 20.207 1.00 88.12 296 GLN A O 1
ATOM 2263 N N . SER A 1 297 ? -25.608 -4.379 20.089 1.00 87.88 297 SER A N 1
ATOM 2264 C CA . SER A 1 297 ? -25.736 -5.815 20.339 1.00 87.88 297 SER A CA 1
ATOM 2265 C C . SER A 1 297 ? -25.353 -6.595 19.084 1.00 87.88 297 SER A C 1
ATOM 2267 O O . SER A 1 297 ? -25.725 -6.221 17.966 1.00 87.88 297 SER A O 1
ATOM 2269 N N . THR A 1 298 ? -24.600 -7.670 19.282 1.00 84.44 298 THR A N 1
ATOM 2270 C CA . THR A 1 298 ? -24.065 -8.526 18.224 1.00 84.44 298 THR A CA 1
ATOM 2271 C C . THR A 1 298 ? -24.306 -9.983 18.586 1.00 84.44 298 THR A C 1
ATOM 2273 O O . THR A 1 298 ? -24.097 -10.374 19.734 1.00 84.44 298 THR A O 1
ATOM 2276 N N . THR A 1 299 ? -24.708 -10.797 17.614 1.00 79.44 299 THR A N 1
ATOM 2277 C CA . THR A 1 299 ? -24.862 -12.247 17.779 1.00 79.44 299 THR A CA 1
ATOM 2278 C C . THR A 1 299 ? -24.099 -12.955 16.668 1.00 79.44 299 THR A C 1
ATOM 2280 O O . THR A 1 299 ? -24.382 -12.704 15.497 1.00 79.44 299 THR A O 1
ATOM 2283 N N . GLY A 1 300 ? -23.178 -13.850 17.030 1.00 83.81 300 GLY A N 1
ATOM 2284 C CA . GLY A 1 300 ? -22.297 -14.529 16.075 1.00 83.81 300 GLY A CA 1
ATOM 2285 C C . GLY A 1 300 ? -21.131 -13.647 15.620 1.00 83.81 300 GLY A C 1
ATOM 2286 O O . GLY A 1 300 ? -20.667 -12.798 16.381 1.00 83.81 300 GLY A O 1
ATOM 2287 N N . ASP A 1 301 ? -20.677 -13.865 14.385 1.00 88.25 301 ASP A N 1
ATOM 2288 C CA . ASP A 1 301 ? -19.536 -13.173 13.785 1.00 88.25 301 ASP A CA 1
ATOM 2289 C C . ASP A 1 301 ? -19.706 -11.644 13.811 1.00 88.25 301 ASP A C 1
ATOM 2291 O O . ASP A 1 301 ? -20.713 -11.082 13.365 1.00 88.25 301 ASP A O 1
ATOM 2295 N N . GLN A 1 302 ? -18.675 -10.948 14.283 1.00 89.56 302 GLN A N 1
ATOM 2296 C CA . GLN A 1 302 ? -18.637 -9.492 14.306 1.00 89.56 302 GLN A CA 1
ATOM 2297 C C . GLN A 1 302 ? -18.100 -8.989 12.967 1.00 89.56 302 GLN A C 1
ATOM 2299 O O . GLN A 1 302 ? -16.913 -9.126 12.664 1.00 89.56 302 GLN A O 1
ATOM 2304 N N . MET A 1 303 ? -18.987 -8.416 12.152 1.00 92.50 303 MET A N 1
ATOM 2305 C CA . MET A 1 303 ? -18.645 -7.867 10.840 1.00 92.50 303 MET A CA 1
ATOM 2306 C C . MET A 1 303 ? -18.474 -6.354 10.908 1.00 92.50 303 MET A C 1
ATOM 2308 O O . MET A 1 303 ? -19.444 -5.593 10.963 1.00 92.50 303 MET A O 1
ATOM 2312 N N . TYR A 1 304 ? -17.220 -5.933 10.868 1.00 96.00 304 TYR A N 1
ATOM 2313 C CA . TYR A 1 304 ? -16.825 -4.542 10.799 1.00 96.00 304 TYR A CA 1
ATOM 2314 C C . TYR A 1 304 ? -16.618 -4.108 9.355 1.00 96.00 304 TYR A C 1
ATOM 2316 O O . TYR A 1 304 ? -16.197 -4.895 8.505 1.00 96.00 304 TYR A O 1
ATOM 2324 N N . GLN A 1 305 ? -16.828 -2.825 9.095 1.00 97.44 305 GLN A N 1
ATOM 2325 C CA . GLN A 1 305 ? -16.480 -2.196 7.829 1.00 97.44 305 GLN A CA 1
ATOM 2326 C C . GLN A 1 305 ? -15.791 -0.855 8.069 1.00 97.44 305 GLN A C 1
ATOM 2328 O O . GLN A 1 305 ? -16.178 -0.104 8.964 1.00 97.44 305 GLN A O 1
ATOM 2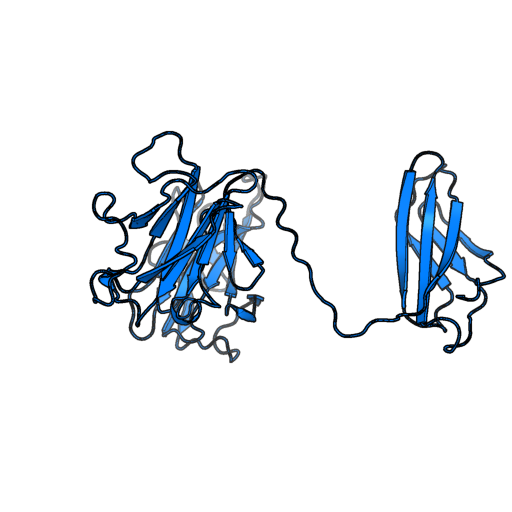333 N N . CYS A 1 306 ? -14.788 -0.560 7.251 1.00 98.19 306 CYS A N 1
ATOM 2334 C CA . CYS A 1 306 ? -14.247 0.775 7.069 1.00 98.19 306 CYS A CA 1
ATOM 2335 C C . CYS A 1 306 ? -14.681 1.289 5.698 1.00 98.19 306 CYS A C 1
ATOM 2337 O O . CYS A 1 306 ? -14.455 0.606 4.698 1.00 98.19 306 CYS A O 1
ATOM 2339 N N . VAL A 1 307 ? -15.290 2.472 5.666 1.00 97.75 307 VAL A N 1
ATOM 2340 C CA . VAL A 1 307 ? -15.747 3.151 4.452 1.00 97.75 307 VAL A CA 1
ATOM 2341 C C . VAL A 1 307 ? -15.015 4.478 4.334 1.00 97.75 307 VAL A C 1
ATOM 2343 O O . VAL A 1 307 ? -14.992 5.263 5.282 1.00 97.75 307 VAL A O 1
ATOM 2346 N N . LEU A 1 308 ? -14.424 4.715 3.171 1.00 97.38 308 LEU A N 1
ATOM 2347 C CA . LEU A 1 308 ? -13.728 5.934 2.792 1.00 97.38 308 LEU A CA 1
ATOM 2348 C C . LEU A 1 308 ? -14.501 6.589 1.649 1.00 97.38 308 LEU A C 1
ATOM 2350 O O . LEU A 1 308 ? -14.606 6.007 0.570 1.00 97.38 308 LEU A O 1
ATOM 2354 N N . ASP A 1 309 ? -15.017 7.783 1.909 1.00 96.44 309 ASP A N 1
ATOM 2355 C CA . ASP A 1 309 ? -15.841 8.564 0.990 1.00 96.44 309 ASP A CA 1
ATOM 2356 C C . ASP A 1 309 ? -14.955 9.531 0.196 1.00 96.44 309 ASP A C 1
ATOM 2358 O O . ASP A 1 309 ? -14.299 10.412 0.761 1.00 96.44 309 ASP A O 1
ATOM 2362 N N . ASN A 1 310 ? -14.871 9.325 -1.117 1.00 94.31 310 ASN A N 1
ATOM 2363 C CA . ASN A 1 310 ? -13.985 10.087 -1.992 1.00 94.31 310 ASN A CA 1
ATOM 2364 C C . ASN A 1 310 ? -14.715 11.306 -2.581 1.00 94.31 310 ASN A C 1
ATOM 2366 O O . ASN A 1 310 ? -15.677 11.145 -3.319 1.00 94.31 310 ASN A O 1
ATOM 2370 N N . LEU A 1 311 ? -14.122 12.501 -2.436 1.00 86.69 311 LEU A N 1
ATOM 2371 C CA . LEU A 1 311 ? -14.677 13.825 -2.802 1.00 86.69 311 LEU A CA 1
ATOM 2372 C C . LEU A 1 311 ? -15.352 13.947 -4.190 1.00 86.69 311 LEU A C 1
ATOM 2374 O O . LEU A 1 311 ? -16.140 14.852 -4.454 1.00 86.69 311 LEU A O 1
ATOM 2378 N N . SER A 1 312 ? -14.965 13.111 -5.150 1.00 81.62 312 SER A N 1
ATOM 2379 C CA . SER A 1 312 ? -15.574 13.027 -6.489 1.00 81.62 312 SER A CA 1
ATOM 2380 C C . SER A 1 312 ? -15.333 11.649 -7.123 1.00 81.62 312 SER A C 1
ATOM 2382 O O . SER A 1 312 ? -15.244 11.524 -8.347 1.00 81.62 312 SER A O 1
ATOM 2384 N N . GLY A 1 313 ? -15.120 10.631 -6.288 1.00 81.44 313 GLY A N 1
ATOM 2385 C CA . GLY A 1 313 ? -14.726 9.285 -6.696 1.00 81.44 313 GLY A CA 1
ATOM 2386 C C . GLY A 1 313 ? -15.699 8.232 -6.189 1.00 81.44 313 GLY A C 1
ATOM 2387 O O . GLY A 1 313 ? -16.685 8.548 -5.539 1.00 81.44 313 GLY A O 1
ATOM 2388 N N . ALA A 1 314 ? -15.417 6.969 -6.499 1.00 89.06 314 ALA A N 1
ATOM 2389 C CA . ALA A 1 314 ? -16.122 5.871 -5.857 1.00 89.06 314 ALA A CA 1
ATOM 2390 C C . ALA A 1 314 ? -15.643 5.720 -4.408 1.00 89.06 314 ALA A C 1
ATOM 2392 O O . ALA A 1 314 ? -14.436 5.802 -4.138 1.00 89.06 314 ALA A O 1
ATOM 2393 N N . ASP A 1 315 ? -16.581 5.441 -3.511 1.00 94.62 315 ASP A N 1
ATOM 2394 C CA . ASP A 1 315 ? -16.269 5.078 -2.136 1.00 94.62 315 ASP A CA 1
ATOM 2395 C C . ASP A 1 315 ? -15.472 3.780 -2.101 1.00 94.62 315 ASP A C 1
ATOM 2397 O O . ASP A 1 315 ? -15.662 2.861 -2.908 1.00 94.62 315 ASP A O 1
ATOM 2401 N N . ARG A 1 316 ? -14.568 3.695 -1.131 1.00 96.06 316 ARG A N 1
ATOM 2402 C CA . ARG A 1 316 ? -13.782 2.492 -0.876 1.00 96.06 316 ARG A CA 1
ATOM 2403 C C . ARG A 1 316 ? -14.282 1.853 0.395 1.00 96.06 316 ARG A C 1
ATOM 2405 O O . ARG A 1 316 ? -14.546 2.531 1.381 1.00 96.06 316 ARG A O 1
ATOM 2412 N N . THR A 1 317 ? -14.442 0.539 0.374 1.00 96.62 317 THR A N 1
ATOM 2413 C CA . THR A 1 317 ? -14.927 -0.211 1.532 1.00 96.62 317 THR A CA 1
ATOM 2414 C C . THR A 1 317 ? -14.059 -1.435 1.748 1.00 96.62 317 THR A C 1
ATOM 2416 O O . THR A 1 317 ? -13.813 -2.204 0.820 1.00 96.62 317 THR A O 1
ATOM 2419 N N . ARG A 1 318 ? -13.618 -1.641 2.991 1.00 96.88 318 ARG A N 1
ATOM 2420 C CA . ARG A 1 318 ? -13.030 -2.905 3.438 1.00 96.88 318 ARG A CA 1
ATOM 2421 C C . ARG A 1 318 ? -13.793 -3.445 4.626 1.00 96.88 318 ARG A C 1
ATOM 2423 O O . ARG A 1 318 ? -14.093 -2.713 5.563 1.00 96.88 318 ARG A O 1
ATOM 2430 N N . THR A 1 319 ? -14.045 -4.743 4.600 1.00 96.25 319 THR A N 1
ATOM 2431 C CA . THR A 1 319 ? -14.711 -5.466 5.679 1.00 96.25 319 THR A CA 1
ATOM 2432 C C . THR A 1 319 ? -13.713 -6.318 6.449 1.00 96.25 319 THR A C 1
ATOM 2434 O O . THR A 1 319 ? -12.773 -6.862 5.869 1.00 96.25 319 THR A O 1
ATOM 2437 N N . LEU A 1 320 ? -13.942 -6.463 7.748 1.00 94.25 320 LEU A N 1
ATOM 2438 C CA . LEU A 1 320 ? -13.192 -7.334 8.642 1.00 94.25 320 LEU A CA 1
ATOM 2439 C C . LEU A 1 320 ? -14.188 -8.146 9.463 1.00 94.25 320 LEU A C 1
ATOM 2441 O O . LEU A 1 320 ? -15.094 -7.579 10.070 1.00 94.25 320 LEU A O 1
ATOM 2445 N N . THR A 1 321 ? -13.995 -9.459 9.512 1.00 91.62 321 THR A N 1
ATOM 2446 C CA . THR A 1 321 ? -14.835 -10.356 10.307 1.00 91.62 321 THR A CA 1
ATOM 2447 C C . THR A 1 321 ? -14.014 -10.957 11.437 1.00 91.62 321 THR A C 1
ATOM 2449 O O . THR A 1 321 ? -12.980 -11.575 11.182 1.00 91.62 321 THR A O 1
ATOM 2452 N N . ILE A 1 322 ? -14.489 -10.795 12.671 1.00 88.19 322 ILE A N 1
ATOM 2453 C CA . ILE A 1 322 ? -13.985 -11.509 13.849 1.00 88.19 322 ILE A CA 1
ATOM 2454 C C . ILE A 1 322 ? -14.995 -12.614 14.168 1.00 88.19 322 ILE A C 1
ATOM 2456 O O . ILE A 1 322 ? -16.190 -12.335 14.277 1.00 88.19 322 ILE A O 1
ATOM 2460 N N . LYS A 1 323 ? -14.509 -13.853 14.245 1.00 85.12 323 LYS A N 1
ATOM 2461 C CA . LYS A 1 323 ? -15.308 -15.056 14.512 1.00 85.12 323 LYS A CA 1
ATOM 2462 C C . LYS A 1 323 ? -15.259 -15.426 15.983 1.00 85.12 323 LYS A C 1
ATOM 2464 O O . LYS A 1 323 ? -14.162 -15.258 16.560 1.00 85.12 323 LYS A O 1
#

Radius of gyration: 26.81 Å; chains: 1; bounding box: 70×40×65 Å

InterPro domains:
  IPR003961 Fibronectin type III [PF00041] (4-77)
  IPR003961 Fibronectin type III [PS50853] (4-91)
  IPR003961 Fibronectin type III [SM00060] (2-80)
  IPR003961 Fibronectin type III [cd00063] (4-75)
  IPR013783 Immunoglobulin-like fold [G3DSA:2.60.40.10] (2-83)
  IPR036116 Fibronectin type III superfamily [SSF49265] (4-77)

Sequence (323 aa):
SATAPSSLTVVSKTATTITVSWTALDSSDADGYVVNVTSDTDTVQTVQVEGSSNNTITLNGLRELTTYSITVRAYQQLLGPAIVFTHCQPEGIYLVHNQNCYPNVSYFWDSRVNTVTEAISCVLPGTSLTTGQWVRVADPDDPVDCNSNGASDPFRCTNVTSPATLNLYLAQGLPAVQEGWYKCCLPTDCSDPNTNIIFANIFRFAEIESFIVSDLPFDMTVYSQEYKLNCIKIGYYRYDGISMSIGSTALASYTNCDDRFSYCPSTVLVSSANTVRYTVNITWDGMTVSSGSISQSTTGDQMYQCVLDNLSGADRTRTLTIK

pLDDT: mean 88.69, std 9.85, range [39.56, 98.19]

Organism: Amphimedon queenslandica (NCBI:txid400682)

Foldseek 3Di:
DADFWADWDWPDDDQFKTKIFTDFDDPVRAQWKWKWKAFPPGTDDIDTGGGSPPTMDMDGGHHGPTDIDIGMGGDDDPDDDDDDQPDDPDPFKWKDFPNDIHAFLEEDAQVQQADPNGWTKTFGAPAFADDKFKQDPVCRPDTADQPDCDLVHQWHWDFDGPRGIITIGGPDAHDQVRFFKMKIWPSDYPVDPPTDIGIYTYYHAKEFSDWDKAPFDPDPPDPFTKTKIKTKMWAHQWFQWKFKAWPPGTLDIFGGGGLVDCRDPWAQDDVVGSITIDMFMWIHGPFWIHTDPDIDGDDPKTKMKMWTGGPPHDIYMDIDIDD